Protein AF-A0A2W4LR67-F1 (afdb_monomer)

Radius of gyration: 28.11 Å; Cα contacts (8 Å, |Δi|>4): 535; chains: 1; bounding box: 68×51×76 Å

Solvent-accessible surface area (backbone atoms only — not comparable to full-atom values): 17630 Å² total; per-residue (Å²): 102,74,69,57,51,53,52,49,43,39,73,65,52,39,56,65,90,52,46,46,80,41,76,55,52,81,90,75,46,56,97,56,41,82,48,40,38,35,36,25,35,63,42,97,87,77,40,73,41,80,36,32,40,40,31,31,32,43,31,29,65,50,50,39,59,13,28,67,50,89,79,53,75,68,85,50,91,64,67,92,48,88,77,43,88,48,69,57,59,44,76,40,81,86,81,70,41,77,39,57,68,65,42,75,45,78,51,66,45,66,70,51,47,52,49,50,37,48,61,61,16,53,45,73,45,78,79,40,86,72,57,68,71,61,49,50,54,32,53,53,32,47,53,53,33,48,57,50,50,77,68,41,84,88,41,57,67,72,46,39,52,51,50,44,56,54,48,50,60,30,66,77,38,64,73,78,33,55,74,50,52,60,59,56,50,65,40,80,60,38,76,77,40,74,49,46,61,57,29,47,68,52,38,50,70,48,40,70,70,17,38,44,56,32,27,65,43,48,41,65,69,23,81,35,39,36,39,25,24,29,70,45,73,90,37,66,72,30,40,54,49,25,52,47,51,36,51,57,48,34,70,70,72,82,40,48,55,42,76,57,61,93,61,58,66,70,59,51,51,48,56,33,26,53,64,11,26,42,31,37,37,38,27,45,75,61,26,78,75,72,48,32,30,41,40,32,39,53,90,83,62,48,72,46,80,40,47,60,92,50,43,57,64,60,48,52,70,69,40,95

Secondary structure (DSSP, 8-state):
-HHHHHHHHHHTT--GGGEEEEE--TTTS-TT-SEEEEEEEEETTTEEEEEEEEEEEETHHHHHH-SSGGGTT-SS------S--S---EEETTTTEEE---EEEEEE-HHHHHHHHHHHHEEEEESSPPPHHHHHHHHHHHHHHHHHHHT-TTS-HHHHHHHHHHHHHHHTTTTTTTTHHHHHHTSTTGGG-THHHHHHHHHHHHHHHHEEEEE---TTT-S-SEEEEES-TT-HHHHHHHHHHHHHHHHTSS--EEE--SS-HHHHHHHHHHTT-SEEEEE-HHHHHHSEEEEEETTT--EEEEETTTHHHHHHHH--

pLDDT: mean 95.31, std 3.0, range [78.94, 98.56]

Sequence (320 aa):
WLEDRLRWWESIGVPRHRIKVYDVPKADLAHYSKRTFDLMYDYPTLGYEEVEGIANRTDFDLGSHSRDQESLGLTARVMPNRDSTARLTYFDPETKRHVVPFVVEPSAGVGRCFLAVLSEAYDEEMVKVPAPERLASVADALQAFLKSVGRSEKIAPERRDAILEHGEQIAARLPESMPQIEALLGLPGADQIELGKKLRGQAQPLIDESFRTVLRLRPHLAPIKVAVFPLKRNHDGLVETARGIRRSLQSGGRMRTVYDDTGAIGKLYRRQDEIGTPFCVTVDFQTLEDGTVTVRERDSMQQERVPVAELQSYLAEKVA

Foldseek 3Di:
DVVVVLVVLVVFQQDSVQWDWDWDDPVRDDLQFPTKIFTWGQFPPPGTDTFKIWTWRFLAPLLQQAPPNVVAPDPGDHDDDPPHPHGSWDQDPVVRDTHRGTDTDIDGDPVSSVSSLQRSQKDKDFPADFDPVLQVQLLVLLVVLLVQLVVDPPDDPVQSVVLNVQSVVLSVDPPGSLVCLVVSCVGPPSVVGPSSVVSCVSRVVRSVVTMAIAGQGQLQPQPFQEEFEEQAPPDVVSVVVSVVLQCVLVVVVSGHYYYDHPDHPVVVLRVCRNSHHQWYWYRYPVCVVPQWIWIAGNPVRDIDTDHSVCVNVVSNVRND

Mean predicted aligned error: 5.32 Å

Nearest PDB structures (foldseek):
  8u2q-assembly1_A  TM=9.441E-01  e=7.657E-25  Mycolicibacterium thermoresistibile ATCC 19527
  8slh-assembly1_A-2  TM=9.307E-01  e=7.657E-25  Mycolicibacterium thermoresistibile ATCC 19527
  8slg-assembly1_B  TM=9.013E-01  e=1.335E-25  Mycolicibacterium thermoresistibile ATCC 19527
  8sld-assembly1_A-2  TM=9.175E-01  e=3.282E-24  Mycolicibacterium thermoresistibile ATCC 19527
  8t5n-assembly1_A-2  TM=9.220E-01  e=4.252E-23  Mycobacterium tuberculosis

Structure (mmCIF, N/CA/C/O backbone):
data_AF-A0A2W4LR67-F1
#
_entry.id   AF-A0A2W4LR67-F1
#
loop_
_atom_site.group_PDB
_atom_site.id
_atom_site.type_symbol
_atom_site.label_atom_id
_atom_site.label_alt_id
_atom_site.label_comp_id
_atom_site.label_asym_id
_atom_site.label_entity_id
_atom_site.label_seq_id
_atom_site.pdbx_PDB_ins_code
_atom_site.Cartn_x
_atom_site.Cartn_y
_atom_site.Cartn_z
_atom_site.occupancy
_atom_site.B_iso_or_equiv
_atom_site.auth_seq_id
_atom_site.auth_comp_id
_atom_site.auth_asym_id
_atom_site.auth_atom_id
_atom_site.pdbx_PDB_model_num
ATOM 1 N N . TRP A 1 1 ? 6.782 2.957 -24.431 1.00 96.19 1 TRP A N 1
ATOM 2 C CA . TRP A 1 1 ? 7.450 2.677 -23.147 1.00 96.19 1 TRP A CA 1
ATOM 3 C C . TRP A 1 1 ? 7.181 3.727 -22.084 1.00 96.19 1 TRP A C 1
ATOM 5 O O . TRP A 1 1 ? 6.429 3.384 -21.192 1.00 96.19 1 TRP A O 1
ATOM 15 N N . LEU A 1 2 ? 7.694 4.967 -22.153 1.00 97.12 2 LEU A N 1
ATOM 16 C CA . LEU A 1 2 ? 7.442 5.986 -21.108 1.00 97.12 2 LEU A CA 1
ATOM 17 C C . LEU A 1 2 ? 5.957 6.111 -20.726 1.00 97.12 2 LEU A C 1
ATOM 19 O O . LEU A 1 2 ? 5.590 5.862 -19.583 1.00 97.12 2 LEU A O 1
ATOM 23 N N . GLU A 1 3 ? 5.099 6.397 -21.705 1.00 97.69 3 GLU A N 1
ATOM 24 C CA . GLU A 1 3 ? 3.653 6.515 -21.479 1.00 97.69 3 GLU A CA 1
ATOM 25 C C . GLU A 1 3 ? 3.014 5.213 -20.977 1.00 97.69 3 GLU A C 1
ATOM 27 O O . GLU A 1 3 ? 2.107 5.237 -20.152 1.00 97.69 3 GLU A O 1
ATOM 32 N N . ASP A 1 4 ? 3.495 4.058 -21.441 1.00 98.00 4 ASP A N 1
ATOM 33 C CA . ASP A 1 4 ? 2.971 2.756 -21.013 1.00 98.00 4 ASP A CA 1
ATOM 34 C C . ASP A 1 4 ? 3.310 2.484 -19.543 1.00 98.00 4 ASP A C 1
ATOM 36 O O . ASP A 1 4 ? 2.475 1.974 -18.798 1.00 98.00 4 ASP A O 1
ATOM 40 N N . ARG A 1 5 ? 4.522 2.856 -19.113 1.00 98.12 5 ARG A N 1
ATOM 41 C CA . ARG A 1 5 ? 4.976 2.711 -17.728 1.00 98.12 5 ARG A CA 1
ATOM 42 C C . ARG A 1 5 ? 4.269 3.693 -16.804 1.00 98.12 5 ARG A C 1
ATOM 44 O O . ARG A 1 5 ? 3.826 3.279 -15.740 1.00 98.12 5 ARG A O 1
ATOM 51 N N . LEU A 1 6 ? 4.055 4.938 -17.232 1.00 97.88 6 LEU A N 1
ATOM 52 C CA . LEU A 1 6 ? 3.234 5.902 -16.489 1.00 97.88 6 LEU A CA 1
ATOM 53 C C . LEU A 1 6 ? 1.800 5.385 -16.277 1.00 97.88 6 LEU A C 1
ATOM 55 O O . LEU A 1 6 ? 1.316 5.385 -15.146 1.00 97.88 6 LEU A O 1
ATOM 59 N N . ARG A 1 7 ? 1.158 4.840 -17.323 1.00 98.00 7 ARG A N 1
ATOM 60 C CA . ARG A 1 7 ? -0.165 4.200 -17.190 1.00 98.00 7 ARG A CA 1
ATOM 61 C C . ARG A 1 7 ? -0.140 2.978 -16.275 1.00 98.00 7 ARG A C 1
ATOM 63 O O . ARG A 1 7 ? -1.097 2.741 -15.542 1.00 98.00 7 ARG A O 1
ATOM 70 N N . TRP A 1 8 ? 0.939 2.199 -16.300 1.00 97.69 8 TRP A N 1
ATOM 71 C CA . TRP A 1 8 ? 1.093 1.061 -15.398 1.00 97.69 8 TRP A CA 1
ATOM 72 C C . TRP A 1 8 ? 1.167 1.502 -13.928 1.00 97.69 8 TRP A C 1
ATOM 74 O O . TRP A 1 8 ? 0.451 0.934 -13.106 1.00 97.69 8 TRP A O 1
ATOM 84 N N . TRP A 1 9 ? 1.940 2.541 -13.598 1.00 97.81 9 TRP A N 1
ATOM 85 C CA . TRP A 1 9 ? 2.003 3.091 -12.236 1.00 97.81 9 TRP A CA 1
ATOM 86 C C . TRP A 1 9 ? 0.636 3.566 -11.728 1.00 97.81 9 TRP A C 1
ATOM 88 O O . TRP A 1 9 ? 0.223 3.206 -10.622 1.00 97.81 9 TRP A O 1
ATOM 98 N N . GLU A 1 10 ? -0.120 4.275 -12.569 1.00 96.81 10 GLU A N 1
ATOM 99 C CA . GLU A 1 10 ? -1.504 4.651 -12.256 1.00 96.81 10 GLU A CA 1
ATOM 100 C C . GLU A 1 10 ? -2.382 3.422 -11.996 1.00 96.81 10 GLU A C 1
ATOM 102 O O . GLU A 1 10 ? -3.143 3.390 -11.020 1.00 96.81 10 GLU A O 1
ATOM 107 N N . SER A 1 11 ? -2.244 2.380 -12.824 1.00 96.00 11 SER A N 1
ATOM 108 C CA . SER A 1 11 ? -3.023 1.142 -12.705 1.00 96.00 11 SER A CA 1
ATOM 109 C C . SER A 1 11 ? -2.774 0.386 -11.400 1.00 96.00 11 SER A C 1
ATOM 111 O O . SER A 1 11 ? -3.689 -0.277 -10.920 1.00 96.00 11 SER A O 1
ATOM 113 N N . ILE A 1 12 ? -1.596 0.545 -10.783 1.00 96.44 12 ILE A N 1
ATOM 114 C CA . ILE A 1 12 ? -1.252 -0.063 -9.488 1.00 96.44 12 ILE A CA 1
ATOM 115 C C . ILE A 1 12 ? -1.478 0.872 -8.291 1.00 96.44 12 ILE A C 1
ATOM 117 O O . ILE A 1 12 ? -1.184 0.512 -7.157 1.00 96.44 12 ILE A O 1
ATOM 121 N N . GLY A 1 13 ? -2.069 2.048 -8.523 1.00 95.88 13 GLY A N 1
ATOM 122 C CA . GLY A 1 13 ? -2.525 2.939 -7.452 1.00 95.88 13 GLY A CA 1
ATOM 123 C C . GLY A 1 13 ? -1.593 4.100 -7.139 1.00 95.88 13 GLY A C 1
ATOM 124 O O . GLY A 1 13 ? -1.867 4.803 -6.179 1.00 95.88 13 GLY A O 1
ATOM 125 N N . VAL A 1 14 ? -0.555 4.341 -7.947 1.00 97.12 14 VAL A N 1
ATOM 126 C CA . VAL A 1 14 ? 0.288 5.537 -7.816 1.00 97.12 14 VAL A CA 1
ATOM 127 C C . VAL A 1 14 ? -0.215 6.621 -8.774 1.00 97.12 14 VAL A C 1
ATOM 129 O O . VAL A 1 14 ? -0.072 6.465 -9.988 1.00 97.12 14 VAL A O 1
ATOM 132 N N . PRO A 1 15 ? -0.825 7.717 -8.289 1.00 95.38 15 PRO A N 1
ATOM 133 C CA . PRO A 1 15 ? -1.397 8.739 -9.157 1.00 95.38 15 PRO A CA 1
ATOM 134 C C . PRO A 1 15 ? -0.348 9.424 -10.036 1.00 95.38 15 PRO A C 1
ATOM 136 O O . PRO A 1 15 ? 0.756 9.734 -9.588 1.00 95.38 15 PRO A O 1
ATOM 139 N N . ARG A 1 16 ? -0.729 9.786 -11.267 1.00 94.62 16 ARG A N 1
ATOM 140 C CA . ARG A 1 16 ? 0.163 10.453 -12.230 1.00 94.62 16 ARG A CA 1
ATOM 141 C C . ARG A 1 16 ? 0.896 11.659 -11.664 1.00 94.62 16 ARG A C 1
ATOM 143 O O . ARG A 1 16 ? 2.067 11.861 -11.968 1.00 94.62 16 ARG A O 1
ATOM 150 N N . HIS A 1 17 ? 0.184 12.483 -10.898 1.00 94.31 17 HIS A N 1
ATOM 151 C CA . HIS A 1 17 ? 0.695 13.744 -10.367 1.00 94.31 17 HIS A CA 1
ATOM 152 C C . HIS A 1 17 ? 1.759 13.544 -9.279 1.00 94.31 17 HIS A C 1
ATOM 154 O O . HIS A 1 17 ? 2.495 14.480 -8.987 1.00 94.31 17 HIS A O 1
ATOM 160 N N . ARG A 1 18 ? 1.868 12.334 -8.712 1.00 94.69 18 ARG A N 1
ATOM 161 C CA . ARG A 1 18 ? 2.908 11.956 -7.745 1.00 94.69 18 ARG A CA 1
ATOM 162 C C . ARG A 1 18 ? 4.204 11.506 -8.423 1.00 94.69 18 ARG A C 1
ATOM 164 O O . ARG A 1 18 ? 5.224 11.393 -7.753 1.00 94.69 18 ARG A O 1
ATOM 171 N N . ILE A 1 19 ? 4.180 11.274 -9.741 1.00 96.69 19 ILE A N 1
ATOM 172 C CA . ILE A 1 19 ? 5.359 10.915 -10.535 1.00 96.69 19 ILE A CA 1
ATOM 173 C C . ILE A 1 19 ? 5.805 12.110 -11.374 1.00 96.69 19 ILE A C 1
ATOM 175 O O . ILE A 1 19 ? 5.135 12.539 -12.318 1.00 96.69 19 ILE A O 1
ATOM 179 N N . LYS A 1 20 ? 6.994 12.621 -11.087 1.00 97.44 20 LYS A N 1
ATOM 180 C CA . LYS A 1 20 ? 7.677 13.600 -11.927 1.00 97.44 20 LYS A CA 1
ATOM 181 C C . LYS A 1 20 ? 8.560 12.869 -12.932 1.00 97.44 20 LYS A C 1
ATOM 183 O O . LYS A 1 20 ? 9.341 12.004 -12.564 1.00 97.44 20 LYS A O 1
ATOM 188 N N . VAL A 1 21 ? 8.453 13.238 -14.205 1.00 98.06 21 VAL A N 1
ATOM 189 C CA . VAL A 1 21 ? 9.351 12.726 -15.248 1.00 98.06 21 VAL A CA 1
ATOM 190 C C . VAL A 1 21 ? 10.571 13.636 -15.315 1.00 98.06 21 VAL A C 1
ATOM 192 O O . VAL A 1 21 ? 10.428 14.843 -15.519 1.00 98.06 21 VAL A O 1
ATOM 195 N N . TYR A 1 22 ? 11.753 13.061 -15.145 1.00 97.56 22 TYR A N 1
ATOM 196 C CA . TYR A 1 22 ? 13.034 13.735 -15.290 1.00 97.56 22 TYR A CA 1
ATOM 197 C C . TYR A 1 22 ? 13.719 13.258 -16.578 1.00 97.56 22 TYR A C 1
ATOM 199 O O . TYR A 1 22 ? 14.005 12.076 -16.739 1.00 97.56 22 TYR A O 1
ATOM 207 N N . ASP A 1 23 ? 13.928 14.170 -17.531 1.00 97.25 23 ASP A N 1
ATOM 208 C CA . ASP A 1 23 ? 14.683 13.895 -18.762 1.00 97.25 23 ASP A CA 1
ATOM 209 C C . ASP A 1 23 ? 16.165 14.114 -18.468 1.00 97.25 23 ASP A C 1
ATOM 211 O O . ASP A 1 23 ? 16.595 15.254 -18.264 1.00 97.25 23 ASP A O 1
ATOM 215 N N . VAL A 1 24 ? 16.922 13.020 -18.382 1.00 96.12 24 VAL A N 1
ATOM 216 C CA . VAL A 1 24 ? 18.300 13.049 -17.887 1.00 96.12 24 VAL A CA 1
ATOM 217 C C . VAL A 1 24 ? 19.176 13.870 -18.844 1.00 96.12 24 VAL A C 1
ATOM 219 O O . VAL A 1 24 ? 19.263 13.543 -20.037 1.00 96.12 24 VAL A O 1
ATOM 222 N N . PRO A 1 25 ? 19.850 14.934 -18.362 1.00 95.44 25 PRO A N 1
ATOM 223 C CA . PRO A 1 25 ? 20.733 15.741 -19.186 1.00 95.44 25 PRO A CA 1
ATOM 224 C C . PRO A 1 25 ? 21.852 14.904 -19.797 1.00 95.44 25 PRO A C 1
ATOM 226 O O . PRO A 1 25 ? 22.387 13.993 -19.174 1.00 95.44 25 PRO A O 1
ATOM 229 N N . LYS A 1 26 ? 22.292 15.269 -21.006 1.00 91.62 26 LYS A N 1
ATOM 230 C CA . LYS A 1 26 ? 23.348 14.527 -21.718 1.00 91.62 26 LYS A CA 1
ATOM 231 C C . LYS A 1 26 ? 24.646 14.353 -20.925 1.00 91.62 26 LYS A C 1
ATOM 233 O O . LYS A 1 26 ? 25.355 13.388 -21.175 1.00 91.62 26 LYS A O 1
ATOM 238 N N . ALA A 1 27 ? 24.967 15.292 -20.034 1.00 92.44 27 ALA A N 1
ATOM 239 C CA . ALA A 1 27 ? 26.163 15.233 -19.197 1.00 92.44 27 ALA A CA 1
ATOM 240 C C . ALA A 1 27 ? 26.097 14.120 -18.137 1.00 92.44 27 ALA A C 1
ATOM 242 O O . ALA A 1 27 ? 27.139 13.594 -17.759 1.00 92.44 27 ALA A O 1
ATOM 243 N N . ASP A 1 28 ? 24.885 13.741 -17.726 1.00 90.06 28 ASP A N 1
ATOM 244 C CA . ASP A 1 28 ? 24.623 12.773 -16.658 1.00 90.06 28 ASP A CA 1
ATOM 245 C C . ASP A 1 28 ? 24.199 11.401 -17.215 1.00 90.06 28 ASP A C 1
ATOM 247 O O . ASP A 1 28 ? 24.030 10.438 -16.466 1.00 90.06 28 ASP A O 1
ATOM 251 N N . LEU A 1 29 ? 24.035 11.284 -18.540 1.00 90.88 29 LEU A N 1
ATOM 252 C CA . LEU A 1 29 ? 23.733 10.011 -19.189 1.00 90.88 29 LEU A CA 1
ATOM 253 C C . LEU A 1 29 ? 24.906 9.039 -19.035 1.00 90.88 29 LEU A C 1
ATOM 255 O O . LEU A 1 29 ? 26.059 9.354 -19.338 1.00 90.88 29 LEU A O 1
ATOM 259 N N . ALA A 1 30 ? 24.589 7.803 -18.653 1.00 84.94 30 ALA A N 1
ATOM 260 C CA . ALA A 1 30 ? 25.544 6.709 -18.732 1.00 84.94 30 ALA A CA 1
ATOM 261 C C . ALA A 1 30 ? 26.048 6.531 -20.176 1.00 84.94 30 ALA A C 1
ATOM 263 O O . ALA A 1 30 ? 25.308 6.733 -21.137 1.00 84.94 30 ALA A O 1
ATOM 264 N N . HIS A 1 31 ? 27.297 6.084 -20.330 1.00 83.62 31 HIS A N 1
ATOM 265 C CA . HIS A 1 31 ? 27.986 5.975 -21.626 1.00 83.62 31 HIS A CA 1
ATOM 266 C C . HIS A 1 31 ? 27.257 5.128 -22.687 1.00 83.62 31 HIS A C 1
ATOM 268 O O . HIS A 1 31 ? 27.504 5.299 -23.880 1.00 83.62 31 HIS A O 1
ATOM 274 N N . TYR A 1 32 ? 26.379 4.220 -22.260 1.00 80.81 32 TYR A N 1
ATOM 275 C CA . TYR A 1 32 ? 25.575 3.352 -23.118 1.00 80.81 32 TYR A CA 1
ATOM 276 C C . TYR A 1 32 ? 24.183 3.913 -23.446 1.00 80.81 32 TYR A C 1
ATOM 278 O O . TYR A 1 32 ? 23.500 3.370 -24.309 1.00 80.81 32 TYR A O 1
ATOM 286 N N . SER A 1 33 ? 23.728 4.970 -22.766 1.00 87.56 33 SER A N 1
ATOM 287 C CA . SER A 1 33 ? 22.381 5.512 -22.952 1.00 87.56 33 SER A CA 1
ATOM 288 C C . SER A 1 33 ? 22.375 6.682 -23.930 1.00 87.56 33 SER A C 1
ATOM 290 O O . SER A 1 33 ? 23.043 7.696 -23.741 1.00 87.56 33 SER A O 1
ATOM 292 N N . LYS A 1 34 ? 21.552 6.572 -24.973 1.00 91.81 34 LYS A N 1
ATOM 293 C CA . LYS A 1 34 ? 21.269 7.660 -25.915 1.00 91.81 34 LYS A CA 1
ATOM 294 C C . LYS A 1 34 ? 20.303 8.696 -25.332 1.00 91.81 34 LYS A C 1
ATOM 296 O O . LYS A 1 34 ? 20.361 9.862 -25.723 1.00 91.81 34 LYS A O 1
ATOM 301 N N . ARG A 1 35 ? 19.389 8.263 -24.460 1.00 95.38 35 ARG A N 1
ATOM 302 C CA . ARG A 1 35 ? 18.436 9.091 -23.704 1.00 95.38 35 ARG A CA 1
ATOM 303 C C . ARG A 1 35 ? 17.822 8.237 -22.600 1.00 95.38 35 ARG A C 1
ATOM 305 O O . ARG A 1 35 ? 17.441 7.100 -22.875 1.00 95.38 35 ARG A O 1
ATOM 312 N N . THR A 1 36 ? 17.661 8.803 -21.412 1.00 97.31 36 THR A N 1
ATOM 313 C CA . THR A 1 36 ? 16.999 8.152 -20.279 1.00 97.31 36 THR A CA 1
ATOM 314 C C . THR A 1 36 ? 15.944 9.086 -19.702 1.00 97.31 36 THR A C 1
ATOM 316 O O . THR A 1 36 ? 16.186 10.287 -19.583 1.00 97.31 36 THR A O 1
ATOM 319 N N . PHE A 1 37 ? 14.784 8.531 -19.359 1.00 98.06 37 PHE A N 1
ATOM 320 C CA . PHE A 1 37 ? 13.800 9.199 -18.516 1.00 98.06 37 PHE A CA 1
ATOM 321 C C . PHE A 1 37 ? 13.742 8.519 -17.159 1.00 98.06 37 PHE A C 1
ATOM 323 O O . PHE A 1 37 ? 13.446 7.327 -17.106 1.00 98.06 37 PHE A O 1
ATOM 330 N N . ASP A 1 38 ? 13.926 9.288 -16.096 1.00 97.81 38 ASP A N 1
ATOM 331 C CA . ASP A 1 38 ? 13.754 8.804 -14.733 1.00 97.81 38 ASP A CA 1
ATOM 332 C C . ASP A 1 38 ? 12.371 9.211 -14.227 1.00 97.81 38 ASP A C 1
ATOM 334 O O . ASP A 1 38 ? 11.940 10.365 -14.339 1.00 97.81 38 ASP A O 1
ATOM 338 N N . LEU A 1 39 ? 11.638 8.239 -13.698 1.00 98.19 39 LEU A N 1
ATOM 339 C CA . LEU A 1 39 ? 10.378 8.455 -13.009 1.00 98.19 39 LEU A CA 1
ATOM 340 C C . LEU A 1 39 ? 10.687 8.686 -11.534 1.00 98.19 39 LEU A C 1
ATOM 342 O O . LEU A 1 39 ? 11.147 7.781 -10.843 1.00 98.19 39 LEU A O 1
ATOM 346 N N . MET A 1 40 ? 10.422 9.896 -11.058 1.00 97.75 40 MET A N 1
ATOM 347 C CA . MET A 1 40 ? 10.704 10.333 -9.694 1.00 97.75 40 MET A CA 1
ATOM 348 C C . MET A 1 40 ? 9.403 10.375 -8.895 1.00 97.75 40 MET A C 1
ATOM 350 O O . MET A 1 40 ? 8.492 11.120 -9.258 1.00 97.75 40 MET A O 1
ATOM 354 N N . TYR A 1 41 ? 9.310 9.605 -7.817 1.00 97.69 41 TYR A N 1
ATOM 355 C CA . TYR A 1 41 ? 8.161 9.608 -6.910 1.00 97.69 41 TYR A CA 1
ATOM 356 C C . TYR A 1 41 ? 8.474 10.416 -5.650 1.00 97.69 41 TYR A C 1
ATOM 358 O O . TYR A 1 41 ? 9.566 10.304 -5.097 1.00 97.69 41 TYR A O 1
ATOM 366 N N . ASP A 1 42 ? 7.513 11.224 -5.210 1.00 94.06 42 ASP A N 1
ATOM 367 C CA . ASP A 1 42 ? 7.626 12.082 -4.028 1.00 94.06 42 ASP A CA 1
ATOM 368 C C . ASP A 1 42 ? 7.236 11.337 -2.740 1.00 94.06 42 ASP A C 1
ATOM 370 O O . ASP A 1 42 ? 6.063 11.289 -2.352 1.00 94.06 42 ASP A O 1
ATOM 374 N N . TYR A 1 43 ? 8.216 10.731 -2.072 1.00 92.94 43 TYR A N 1
ATOM 375 C CA . TYR A 1 43 ? 8.000 10.047 -0.799 1.00 92.94 43 TYR A CA 1
ATOM 376 C C . TYR A 1 43 ? 7.776 11.060 0.337 1.00 92.94 43 TYR A C 1
ATOM 378 O O . TYR A 1 43 ? 8.548 12.012 0.446 1.00 92.94 43 TYR A O 1
ATOM 386 N N . PRO A 1 44 ? 6.824 10.826 1.265 1.00 84.75 44 PRO A N 1
ATOM 387 C CA . PRO A 1 44 ? 6.456 11.794 2.306 1.00 84.75 44 PRO A CA 1
ATOM 388 C C . PRO A 1 44 ? 7.614 12.377 3.135 1.00 84.75 44 PRO A C 1
ATOM 390 O O . PRO A 1 44 ? 7.557 13.535 3.532 1.00 84.75 44 PRO A O 1
ATOM 393 N N . THR A 1 45 ? 8.658 11.589 3.414 1.00 80.94 45 THR A N 1
ATOM 394 C CA . THR A 1 45 ? 9.809 12.011 4.237 1.00 80.94 45 THR A CA 1
ATOM 395 C C . THR A 1 45 ? 11.137 12.061 3.485 1.00 80.94 45 THR A C 1
ATOM 397 O O . THR A 1 45 ? 12.081 12.673 3.979 1.00 80.94 45 THR A O 1
ATOM 400 N N . LEU A 1 46 ? 11.232 11.424 2.315 1.00 87.88 46 LEU A N 1
ATOM 401 C CA . LEU A 1 46 ? 12.466 11.368 1.517 1.00 87.88 46 LEU A CA 1
ATOM 402 C C . LEU A 1 46 ? 12.443 12.362 0.347 1.00 87.88 46 LEU A C 1
ATOM 404 O O . LEU A 1 46 ? 13.489 12.666 -0.215 1.00 87.88 46 LEU A O 1
ATOM 408 N N . GLY A 1 47 ? 11.269 12.893 -0.002 1.00 91.19 47 GLY A N 1
ATOM 409 C CA . GLY A 1 47 ? 11.078 13.711 -1.191 1.00 91.19 47 GLY A CA 1
ATOM 410 C C . GLY A 1 47 ? 11.175 12.886 -2.475 1.00 91.19 47 GLY A C 1
ATOM 411 O O . GLY A 1 47 ? 10.906 11.682 -2.492 1.00 91.19 47 GLY A O 1
ATOM 412 N N . TYR A 1 48 ? 11.549 13.553 -3.569 1.00 94.88 48 TYR A N 1
ATOM 413 C CA . TYR A 1 48 ? 11.643 12.934 -4.888 1.00 94.88 48 TYR A CA 1
ATOM 414 C C . TYR A 1 48 ? 12.813 11.958 -4.989 1.00 94.88 48 TYR A C 1
ATOM 416 O O . TYR A 1 48 ? 13.969 12.368 -5.050 1.00 94.88 48 TYR A O 1
ATOM 424 N N . GLU A 1 49 ? 12.488 10.682 -5.145 1.00 95.94 49 GLU A N 1
ATOM 425 C CA . GLU A 1 49 ? 13.443 9.602 -5.385 1.00 95.94 49 GLU A CA 1
ATOM 426 C C . GLU A 1 49 ? 13.048 8.818 -6.640 1.00 95.94 49 GLU A C 1
ATOM 428 O O . GLU A 1 49 ? 11.869 8.678 -6.974 1.00 95.94 49 GLU A O 1
ATOM 433 N N . GLU A 1 50 ? 14.039 8.290 -7.352 1.00 96.25 50 GLU A N 1
ATOM 434 C CA . GLU A 1 50 ? 13.817 7.524 -8.581 1.00 96.25 50 GLU A CA 1
ATOM 435 C C . GLU A 1 50 ? 13.104 6.197 -8.275 1.00 96.25 50 GLU A C 1
ATOM 437 O O . GLU A 1 50 ? 13.547 5.428 -7.424 1.00 96.25 50 GLU A O 1
ATOM 442 N N . VAL A 1 51 ? 12.028 5.869 -8.988 1.00 96.81 51 VAL A N 1
ATOM 443 C CA . VAL A 1 51 ? 11.333 4.571 -8.875 1.00 96.81 51 VAL A CA 1
ATOM 444 C C . VAL A 1 51 ? 11.531 3.671 -10.087 1.00 96.81 51 VAL A C 1
ATOM 446 O O . VAL A 1 51 ? 11.464 2.445 -9.958 1.00 96.81 51 VAL A O 1
ATOM 449 N N . GLU A 1 52 ? 11.783 4.265 -11.250 1.00 98.31 52 GLU A N 1
ATOM 450 C CA . GLU A 1 52 ? 12.000 3.550 -12.501 1.00 98.31 52 GLU A CA 1
ATOM 451 C C . GLU A 1 52 ? 12.762 4.416 -13.507 1.00 98.31 52 GLU A C 1
ATOM 453 O O . GLU A 1 52 ? 12.364 5.550 -13.766 1.00 98.31 52 GLU A O 1
ATOM 458 N N . GLY A 1 53 ? 13.802 3.852 -14.118 1.00 97.75 53 GLY A N 1
ATOM 459 C CA . GLY A 1 53 ? 14.534 4.454 -15.229 1.00 97.75 53 GLY A CA 1
ATOM 460 C C . GLY A 1 53 ? 14.124 3.824 -16.559 1.00 97.75 53 GLY A C 1
ATOM 461 O O . GLY A 1 53 ? 13.993 2.606 -16.669 1.00 97.75 53 GLY A O 1
ATOM 462 N N . ILE A 1 54 ? 13.914 4.640 -17.590 1.00 98.12 54 ILE A N 1
ATOM 463 C CA . ILE A 1 54 ? 13.531 4.199 -18.937 1.00 98.12 54 ILE A CA 1
ATOM 464 C C . ILE A 1 54 ? 14.615 4.640 -19.913 1.00 98.12 54 ILE A C 1
ATOM 466 O O . ILE A 1 54 ? 14.601 5.764 -20.422 1.00 98.12 54 ILE A O 1
ATOM 470 N N . ALA A 1 55 ? 15.567 3.744 -20.164 1.00 97.50 55 ALA A N 1
ATOM 471 C CA . ALA A 1 55 ? 16.770 4.018 -20.937 1.00 97.50 55 ALA A CA 1
ATOM 472 C C . ALA A 1 55 ? 16.652 3.534 -22.388 1.00 97.50 55 ALA A C 1
ATOM 474 O O . ALA A 1 55 ? 16.165 2.441 -22.669 1.00 97.50 55 ALA A O 1
ATOM 475 N N . ASN A 1 56 ? 17.154 4.328 -23.331 1.00 97.12 56 ASN A N 1
ATOM 476 C CA . ASN A 1 56 ? 17.422 3.893 -24.698 1.00 97.12 56 ASN A CA 1
ATOM 477 C C . ASN A 1 56 ? 18.908 3.557 -24.823 1.00 97.12 56 ASN A C 1
ATOM 479 O O . ASN A 1 56 ? 19.738 4.457 -24.951 1.00 97.12 56 ASN A O 1
ATOM 483 N N . ARG A 1 57 ? 19.225 2.265 -24.803 1.00 96.56 57 ARG A N 1
ATOM 484 C CA . ARG A 1 57 ? 20.596 1.740 -24.744 1.00 96.56 57 ARG A CA 1
ATOM 485 C C . ARG A 1 57 ? 21.181 1.440 -26.120 1.00 96.56 57 ARG A C 1
ATOM 487 O O . ARG A 1 57 ? 22.341 1.055 -26.250 1.00 96.56 57 ARG A O 1
ATOM 494 N N . THR A 1 58 ? 20.396 1.659 -27.176 1.00 96.50 58 THR A N 1
ATOM 495 C CA . THR A 1 58 ? 20.776 1.360 -28.563 1.00 96.50 58 THR A CA 1
ATOM 496 C C . THR A 1 58 ? 21.253 -0.089 -28.711 1.00 96.50 58 THR A C 1
ATOM 498 O O . THR A 1 58 ? 20.634 -0.982 -28.138 1.00 96.50 58 THR A O 1
ATOM 501 N N . ASP A 1 59 ? 22.312 -0.340 -29.473 1.00 96.75 59 ASP A N 1
ATOM 502 C CA . ASP A 1 59 ? 22.896 -1.662 -29.708 1.00 96.75 59 ASP A CA 1
ATOM 503 C C . ASP A 1 59 ? 24.032 -2.011 -28.727 1.00 96.75 59 ASP A C 1
ATOM 505 O O . ASP A 1 59 ? 24.707 -3.025 -28.912 1.00 96.75 59 ASP A O 1
ATOM 509 N N . PHE A 1 60 ? 24.247 -1.206 -27.677 1.00 96.56 60 PHE A N 1
ATOM 510 C CA . PHE A 1 60 ? 25.399 -1.342 -26.783 1.00 96.56 60 PHE A CA 1
ATOM 511 C C . PHE A 1 60 ? 25.467 -2.706 -26.088 1.00 96.56 60 PHE A C 1
ATOM 513 O O . PHE A 1 60 ? 26.529 -3.328 -26.091 1.00 96.56 60 PHE A O 1
ATOM 520 N N . ASP A 1 61 ? 24.367 -3.187 -25.503 1.00 96.56 61 ASP A N 1
ATOM 521 C CA . ASP A 1 61 ? 24.388 -4.404 -24.678 1.00 96.56 61 ASP A CA 1
ATOM 522 C C . ASP A 1 61 ? 24.638 -5.656 -25.522 1.00 96.56 61 ASP A C 1
ATOM 524 O O . ASP A 1 61 ? 25.596 -6.398 -25.300 1.00 96.56 61 ASP A O 1
ATOM 528 N N . LEU A 1 62 ? 23.809 -5.864 -26.550 1.00 97.31 62 LEU A N 1
ATOM 529 C CA . LEU A 1 62 ? 23.966 -6.990 -27.471 1.00 97.31 62 LEU A CA 1
ATOM 530 C C . LEU A 1 62 ? 25.292 -6.895 -28.230 1.00 97.31 62 LEU A C 1
ATOM 532 O O . LEU A 1 62 ? 25.975 -7.905 -28.389 1.00 97.31 62 LEU A O 1
ATOM 536 N N . GLY A 1 63 ? 25.693 -5.688 -28.638 1.00 96.56 63 GLY A N 1
ATOM 537 C CA . GLY A 1 63 ? 26.977 -5.440 -29.280 1.00 96.56 63 GLY A CA 1
ATOM 538 C C . GLY A 1 63 ? 28.156 -5.816 -28.387 1.00 96.56 63 GLY A C 1
ATOM 539 O O . GLY A 1 63 ? 29.057 -6.518 -28.838 1.00 96.56 63 GLY A O 1
ATOM 540 N N . SER A 1 64 ? 28.136 -5.431 -27.110 1.00 96.44 64 SER A N 1
ATOM 541 C CA . SER A 1 64 ? 29.196 -5.747 -26.141 1.00 96.44 64 SER A CA 1
ATOM 542 C C . SER A 1 64 ? 29.303 -7.244 -25.844 1.00 96.44 64 SER A C 1
ATOM 544 O O . SER A 1 64 ? 30.394 -7.732 -25.554 1.00 96.44 64 SER A O 1
ATOM 546 N N . HIS A 1 65 ? 28.202 -7.994 -25.943 1.00 97.12 65 HIS A N 1
ATOM 547 C CA . HIS A 1 65 ? 28.159 -9.428 -25.634 1.00 97.12 65 HIS A CA 1
ATOM 548 C C . HIS A 1 65 ? 28.187 -10.357 -26.859 1.00 97.12 65 HIS A C 1
ATOM 550 O O . HIS A 1 65 ? 28.251 -11.577 -26.694 1.00 97.12 65 HIS A O 1
ATOM 556 N N . SER A 1 66 ? 28.158 -9.826 -28.082 1.00 97.00 66 SER A N 1
ATOM 557 C CA . SER A 1 66 ? 28.165 -10.634 -29.306 1.00 97.00 66 SER A CA 1
ATOM 558 C C . SER A 1 66 ? 29.577 -10.993 -29.769 1.00 97.00 66 SER A C 1
ATOM 560 O O . SER A 1 66 ? 30.504 -10.193 -29.670 1.00 97.00 66 SER A O 1
ATOM 562 N N . ARG A 1 67 ? 29.718 -12.172 -30.383 1.00 96.25 67 ARG A N 1
ATOM 563 C CA . ARG A 1 67 ? 30.865 -12.515 -31.234 1.00 96.25 67 ARG A CA 1
ATOM 564 C C . ARG A 1 67 ? 30.862 -11.689 -32.526 1.00 96.25 67 ARG A C 1
ATOM 566 O O . ARG A 1 67 ? 29.808 -11.214 -32.960 1.00 96.25 67 ARG A O 1
ATOM 573 N N . ASP A 1 68 ? 32.029 -11.589 -33.162 1.00 93.88 68 ASP A N 1
ATOM 574 C CA . ASP A 1 68 ? 32.241 -10.999 -34.490 1.00 93.88 68 ASP A CA 1
ATOM 575 C C . ASP A 1 68 ? 31.826 -9.516 -34.571 1.00 93.88 68 ASP A C 1
ATOM 577 O O . ASP A 1 68 ? 31.293 -9.080 -35.593 1.00 93.88 68 ASP A O 1
ATOM 581 N N . GLN A 1 69 ? 32.065 -8.742 -33.498 1.00 94.62 69 GLN A N 1
ATOM 582 C CA . GLN A 1 69 ? 31.606 -7.349 -33.325 1.00 94.62 69 GLN A CA 1
ATOM 583 C C . GLN A 1 69 ? 31.939 -6.433 -34.512 1.00 94.62 69 GLN A C 1
ATOM 585 O O . GLN A 1 69 ? 31.105 -5.628 -34.923 1.00 94.62 69 GLN A O 1
ATOM 590 N N . GLU A 1 70 ? 33.120 -6.594 -35.113 1.00 91.69 70 GLU A N 1
ATOM 591 C CA . GLU A 1 70 ? 33.575 -5.804 -36.267 1.00 91.69 70 GLU A CA 1
ATOM 592 C C . GLU A 1 70 ? 32.660 -5.962 -37.495 1.00 91.69 70 GLU A C 1
ATOM 594 O O . GLU A 1 70 ? 32.527 -5.046 -38.303 1.00 91.69 70 GLU A O 1
ATOM 599 N N . SER A 1 71 ? 31.975 -7.105 -37.613 1.00 91.19 71 SER A N 1
ATOM 600 C CA . SER A 1 71 ? 31.040 -7.399 -38.706 1.00 91.19 71 SER A CA 1
ATOM 601 C C . SER A 1 71 ? 29.614 -6.891 -38.466 1.00 91.19 71 SER A C 1
ATOM 603 O O . SER A 1 71 ? 28.761 -7.044 -39.341 1.00 91.19 71 SER A O 1
ATOM 605 N N . LEU A 1 72 ? 29.319 -6.362 -37.273 1.00 91.69 72 LEU A N 1
ATOM 606 C CA . LEU A 1 72 ? 27.951 -6.063 -36.833 1.00 91.69 72 LEU A CA 1
ATOM 607 C C . LEU A 1 72 ? 27.491 -4.638 -37.145 1.00 91.69 72 LEU A C 1
ATOM 609 O O . LEU A 1 72 ? 26.305 -4.356 -37.004 1.00 91.69 72 LEU A O 1
ATOM 613 N N . GLY A 1 73 ? 28.395 -3.748 -37.567 1.00 92.38 73 GLY A N 1
ATOM 614 C CA . GLY A 1 73 ? 28.043 -2.358 -37.876 1.00 92.38 73 GLY A CA 1
ATOM 615 C C . GLY A 1 73 ? 27.459 -1.599 -36.678 1.00 92.38 73 GLY A C 1
ATOM 616 O O . GLY A 1 73 ? 26.510 -0.838 -36.853 1.00 92.38 73 GLY A O 1
ATOM 617 N N . LEU A 1 74 ? 27.997 -1.841 -35.476 1.00 94.06 74 LEU A N 1
ATOM 618 C CA . LEU A 1 74 ? 27.532 -1.231 -34.227 1.00 94.06 74 LEU A CA 1
ATOM 619 C C . LEU A 1 74 ? 27.652 0.296 -34.262 1.00 94.06 74 LEU A C 1
ATOM 621 O O . LEU A 1 74 ? 28.643 0.853 -34.738 1.00 94.06 74 LEU A O 1
ATOM 625 N N . THR A 1 75 ? 26.648 0.963 -33.708 1.00 94.12 75 THR A N 1
ATOM 626 C CA . THR A 1 75 ? 26.610 2.418 -33.544 1.00 94.12 75 THR A CA 1
ATOM 627 C C . THR A 1 75 ? 27.180 2.859 -32.198 1.00 94.12 75 THR A C 1
ATOM 629 O O . THR A 1 75 ? 27.836 3.903 -32.122 1.00 94.12 75 THR A O 1
ATOM 632 N N . ALA A 1 76 ? 26.968 2.074 -31.140 1.00 93.69 76 ALA A N 1
ATOM 633 C CA . ALA A 1 76 ? 27.564 2.306 -29.836 1.00 93.69 76 ALA A CA 1
ATOM 634 C C . ALA A 1 76 ? 29.043 1.891 -29.803 1.00 93.69 76 ALA A C 1
ATOM 636 O O . ALA A 1 76 ? 29.485 0.971 -30.494 1.00 93.69 76 ALA A O 1
ATOM 637 N N . ARG A 1 77 ? 29.825 2.556 -28.945 1.00 92.94 77 ARG A N 1
ATOM 638 C CA . ARG A 1 77 ? 31.208 2.145 -28.674 1.00 92.94 77 ARG A CA 1
ATOM 639 C C . ARG A 1 77 ? 31.194 0.991 -27.684 1.00 92.94 77 ARG A C 1
ATOM 641 O O . ARG A 1 77 ? 30.708 1.163 -26.572 1.00 92.94 77 ARG A O 1
ATOM 648 N N . VAL A 1 78 ? 31.770 -0.140 -28.073 1.00 94.44 78 VAL A N 1
ATOM 649 C CA . VAL A 1 78 ? 31.856 -1.347 -27.244 1.00 94.44 78 VAL A CA 1
ATOM 650 C C . VAL A 1 78 ? 33.310 -1.760 -27.043 1.00 94.44 78 VAL A C 1
ATOM 652 O O . VAL A 1 78 ? 34.177 -1.444 -27.860 1.00 94.44 78 VAL A O 1
ATOM 655 N N . MET A 1 79 ? 33.587 -2.461 -25.946 1.00 95.06 79 MET A N 1
ATOM 656 C CA . MET A 1 79 ? 34.896 -3.080 -25.739 1.00 95.06 79 MET A CA 1
ATOM 657 C C . MET A 1 79 ? 35.024 -4.354 -26.589 1.00 95.06 79 MET A C 1
ATOM 659 O O . MET A 1 79 ? 34.015 -5.037 -26.796 1.00 95.06 79 MET A O 1
ATOM 663 N N . PRO A 1 80 ? 36.243 -4.708 -27.043 1.00 95.75 80 PRO A N 1
ATOM 664 C CA . PRO A 1 80 ? 36.471 -5.959 -27.754 1.00 95.75 80 PRO A CA 1
ATOM 665 C C . PRO A 1 80 ? 36.069 -7.170 -26.906 1.00 95.75 80 PRO A C 1
ATOM 667 O O . PRO A 1 80 ? 36.602 -7.369 -25.815 1.00 95.75 80 PRO A O 1
ATOM 670 N N . ASN A 1 81 ? 35.172 -8.000 -27.430 1.00 95.75 81 ASN A N 1
ATOM 671 C CA . ASN A 1 81 ? 34.742 -9.251 -26.821 1.00 95.75 81 ASN A CA 1
ATOM 672 C C . ASN A 1 81 ? 35.322 -10.436 -27.602 1.00 95.75 81 ASN A C 1
ATOM 674 O O . ASN A 1 81 ? 34.969 -10.666 -28.759 1.00 95.75 81 ASN A O 1
ATOM 678 N N . ARG A 1 82 ? 36.233 -11.179 -26.964 1.00 94.25 82 ARG A N 1
ATOM 679 C CA . ARG A 1 82 ? 36.921 -12.340 -27.559 1.00 94.25 82 ARG A CA 1
ATOM 680 C C . ARG A 1 82 ? 36.383 -13.684 -27.070 1.00 94.25 82 ARG A C 1
ATOM 682 O O . ARG A 1 82 ? 36.769 -14.714 -27.613 1.00 94.25 82 ARG A O 1
ATOM 689 N N . ASP A 1 83 ? 35.504 -13.663 -26.074 1.00 96.19 83 ASP A N 1
ATOM 690 C CA . ASP A 1 83 ? 35.064 -14.855 -25.348 1.00 96.19 83 ASP A CA 1
ATOM 691 C C . ASP A 1 83 ? 33.677 -15.327 -25.794 1.00 96.19 83 ASP A C 1
ATOM 693 O O . ASP A 1 83 ? 33.324 -16.496 -25.629 1.00 96.19 83 ASP A O 1
ATOM 697 N N . SER A 1 84 ? 32.872 -14.429 -26.370 1.00 96.31 84 SER A N 1
ATOM 698 C CA . SER A 1 84 ? 31.524 -14.770 -26.811 1.00 96.31 84 SER A CA 1
ATOM 699 C C . SER A 1 84 ? 31.545 -15.817 -27.924 1.00 96.31 84 SER A C 1
ATOM 701 O O . SER A 1 84 ? 32.179 -15.656 -28.967 1.00 96.31 84 SER A O 1
ATOM 703 N N . THR A 1 85 ? 30.802 -16.902 -27.723 1.00 96.00 85 THR A N 1
ATOM 704 C CA . THR A 1 85 ? 30.667 -17.990 -28.700 1.00 96.00 85 THR A CA 1
ATOM 705 C C . THR A 1 85 ? 29.480 -17.790 -29.640 1.00 96.00 85 THR A C 1
ATOM 707 O O . THR A 1 85 ? 29.407 -18.453 -30.677 1.00 96.00 85 THR A O 1
ATOM 710 N N . ALA A 1 86 ? 28.575 -16.864 -29.312 1.00 95.69 86 ALA A N 1
ATOM 711 C CA . ALA A 1 86 ? 27.315 -16.647 -30.007 1.00 95.69 86 ALA A CA 1
ATOM 712 C C . ALA A 1 86 ? 27.264 -15.271 -30.678 1.00 95.69 86 ALA A C 1
ATOM 714 O O . ALA A 1 86 ? 27.749 -14.271 -30.14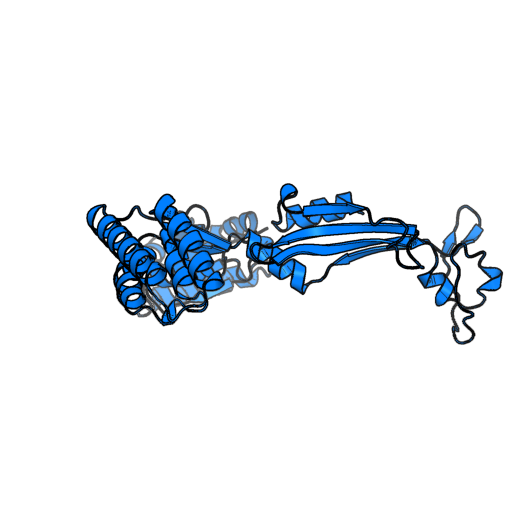9 1.00 95.69 86 ALA A O 1
ATOM 715 N N . ARG A 1 87 ? 26.618 -15.214 -31.845 1.00 95.38 87 ARG A N 1
ATOM 716 C CA . ARG A 1 87 ? 26.350 -13.961 -32.553 1.00 95.38 87 ARG A CA 1
ATOM 717 C C . ARG A 1 87 ? 24.952 -13.465 -32.185 1.00 95.38 87 ARG A C 1
ATOM 719 O O . ARG A 1 87 ? 23.959 -14.019 -32.655 1.00 95.38 87 ARG A O 1
ATOM 726 N N . LEU A 1 88 ? 24.874 -12.439 -31.342 1.00 96.94 88 LEU A N 1
ATOM 727 C CA . LEU A 1 88 ? 23.622 -11.914 -30.788 1.00 96.94 88 LEU A CA 1
ATOM 728 C C . LEU A 1 88 ? 22.983 -10.927 -31.772 1.00 96.94 88 LEU A C 1
ATOM 730 O O . LEU A 1 88 ? 23.091 -9.712 -31.639 1.00 96.94 88 LEU A O 1
ATOM 734 N N . THR A 1 89 ? 22.356 -11.471 -32.811 1.00 96.38 89 THR A N 1
ATOM 735 C CA . THR A 1 89 ? 21.746 -10.697 -33.901 1.00 96.38 89 THR A CA 1
ATOM 736 C C . THR A 1 89 ? 20.342 -11.190 -34.200 1.00 96.38 89 THR A C 1
ATOM 738 O O . THR A 1 89 ? 19.990 -12.327 -33.888 1.00 96.38 89 THR A O 1
ATOM 741 N N . TYR A 1 90 ? 19.565 -10.344 -34.863 1.00 96.12 90 TYR A N 1
ATOM 742 C CA . TYR A 1 90 ? 18.264 -10.680 -35.422 1.00 96.12 90 TYR A CA 1
ATOM 743 C C . TYR A 1 90 ? 18.351 -10.687 -36.949 1.00 96.12 90 TYR A C 1
ATOM 745 O O . TYR A 1 90 ? 18.964 -9.792 -37.533 1.00 96.12 90 TYR A O 1
ATOM 753 N N . PHE A 1 91 ? 17.759 -11.693 -37.596 1.00 95.44 91 PHE A N 1
ATOM 754 C CA . PHE A 1 91 ? 17.610 -11.700 -39.049 1.00 95.44 91 PHE A CA 1
ATOM 755 C C . PHE A 1 91 ? 16.359 -10.909 -39.421 1.00 95.44 91 PHE A C 1
ATOM 757 O O . PHE A 1 91 ? 15.245 -11.348 -39.141 1.00 95.44 91 PHE A O 1
ATOM 764 N N . ASP A 1 92 ? 16.549 -9.758 -40.056 1.00 93.75 92 ASP A N 1
ATOM 765 C CA . ASP A 1 92 ? 15.451 -8.956 -40.571 1.00 93.75 92 ASP A CA 1
ATOM 766 C C . ASP A 1 92 ? 14.964 -9.527 -41.918 1.00 93.75 92 ASP A C 1
ATOM 768 O O . ASP A 1 92 ? 15.721 -9.506 -42.899 1.00 93.75 92 ASP A O 1
ATOM 772 N N . PRO A 1 93 ? 13.722 -10.049 -41.998 1.00 95.00 93 PRO A N 1
ATOM 773 C CA . PRO A 1 93 ? 13.201 -10.658 -43.217 1.00 95.00 93 PRO A CA 1
ATOM 774 C C . PRO A 1 93 ? 12.993 -9.655 -44.358 1.00 95.00 93 PRO A C 1
ATOM 776 O O . PRO A 1 93 ? 13.026 -10.067 -45.519 1.00 95.00 93 PRO A O 1
ATOM 779 N N . GLU A 1 94 ? 12.807 -8.364 -44.063 1.00 94.38 94 GLU A N 1
ATOM 780 C CA . GLU A 1 94 ? 12.570 -7.340 -45.087 1.00 94.38 94 GLU A CA 1
ATOM 781 C C . GLU A 1 94 ? 13.865 -6.985 -45.817 1.00 94.38 94 GLU A C 1
ATOM 783 O O . GLU A 1 94 ? 13.944 -7.055 -47.047 1.00 94.38 94 GLU A O 1
ATOM 788 N N . THR A 1 95 ? 14.919 -6.665 -45.064 1.00 93.81 95 THR A N 1
ATOM 789 C CA . THR A 1 95 ? 16.226 -6.316 -45.642 1.00 93.81 95 THR A CA 1
ATOM 790 C C . THR A 1 95 ? 17.094 -7.534 -45.961 1.00 93.81 95 THR A C 1
ATOM 792 O O . THR A 1 95 ? 18.110 -7.398 -46.650 1.00 93.81 95 THR A O 1
ATOM 795 N N . LYS A 1 96 ? 16.696 -8.727 -45.493 1.00 94.56 96 LYS A N 1
ATOM 796 C CA . LYS A 1 96 ? 17.434 -9.999 -45.589 1.00 94.56 96 LYS A CA 1
ATOM 797 C C . LYS A 1 96 ? 18.843 -9.915 -44.998 1.00 94.56 96 LYS A C 1
ATOM 799 O O . LYS A 1 96 ? 19.790 -10.493 -45.539 1.00 94.56 96 LYS A O 1
ATOM 804 N N . ARG A 1 97 ? 19.006 -9.167 -43.905 1.00 92.56 97 ARG A N 1
ATOM 805 C CA . ARG A 1 97 ? 20.297 -8.936 -43.243 1.00 92.56 97 ARG A CA 1
ATOM 806 C C . ARG A 1 97 ? 20.201 -9.212 -41.753 1.00 92.56 97 ARG A C 1
ATOM 808 O O . ARG A 1 97 ? 19.155 -9.048 -41.135 1.00 92.56 97 ARG A O 1
ATOM 815 N N . HIS A 1 98 ? 21.330 -9.609 -41.176 1.00 93.38 98 HIS A N 1
ATOM 816 C CA . HIS A 1 98 ? 21.473 -9.619 -39.728 1.00 93.38 98 HIS A CA 1
ATOM 817 C C . HIS A 1 98 ? 21.703 -8.196 -39.227 1.00 93.38 98 HIS A C 1
ATOM 819 O O . HIS A 1 98 ? 22.557 -7.486 -39.757 1.00 93.38 98 HIS A O 1
ATOM 825 N N . VAL A 1 99 ? 20.962 -7.8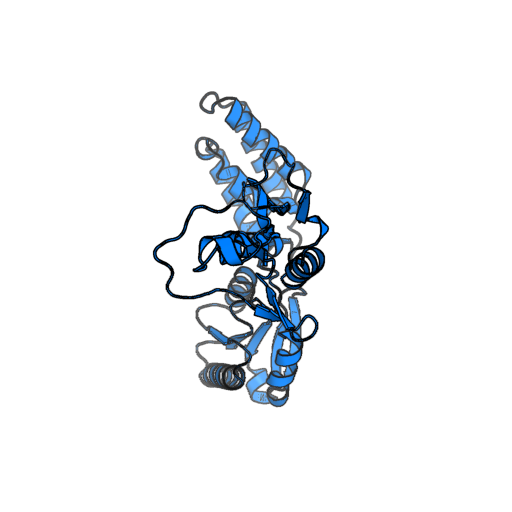15 -38.193 1.00 94.69 99 VAL A N 1
ATOM 826 C CA . VAL A 1 99 ? 21.101 -6.542 -37.484 1.00 94.69 99 VAL A CA 1
ATOM 827 C C . VAL A 1 99 ? 21.275 -6.798 -35.992 1.00 94.69 99 VAL A C 1
ATOM 829 O O . VAL A 1 99 ? 20.856 -7.841 -35.480 1.00 94.69 99 VAL A O 1
ATOM 832 N N . VAL A 1 100 ? 21.883 -5.848 -35.287 1.00 96.56 100 VAL A N 1
ATOM 833 C CA . VAL A 1 100 ? 21.871 -5.819 -33.821 1.00 96.56 100 VAL A CA 1
ATOM 834 C C . VAL A 1 100 ? 20.706 -4.927 -33.390 1.00 96.56 100 VAL A C 1
ATOM 836 O O . VAL A 1 100 ? 20.728 -3.730 -33.683 1.00 96.56 100 VAL A O 1
ATOM 839 N N . PRO A 1 101 ? 19.653 -5.483 -32.763 1.00 96.00 101 PRO A N 1
ATOM 840 C CA . PRO A 1 101 ? 18.505 -4.697 -32.331 1.00 96.00 101 PRO A CA 1
ATOM 841 C C . PRO A 1 101 ? 18.890 -3.633 -31.310 1.00 96.00 101 PRO A C 1
ATOM 843 O O . PRO A 1 101 ? 19.765 -3.845 -30.471 1.00 96.00 101 PRO A O 1
ATOM 846 N N . PHE A 1 102 ? 18.174 -2.513 -31.345 1.00 96.62 102 PHE A N 1
ATOM 847 C CA . PHE A 1 102 ? 18.268 -1.516 -30.288 1.00 96.62 102 PHE A CA 1
ATOM 848 C C . PHE A 1 102 ? 17.390 -1.911 -29.103 1.00 96.62 102 PHE A C 1
ATOM 850 O O . PHE A 1 102 ? 16.282 -2.419 -29.287 1.00 96.62 102 PHE A O 1
ATOM 857 N N . VAL A 1 103 ? 17.861 -1.619 -27.893 1.00 97.25 103 VAL A N 1
ATOM 858 C CA . VAL A 1 103 ? 17.163 -1.933 -26.645 1.00 97.25 103 VAL A CA 1
ATOM 859 C C . VAL A 1 103 ? 16.610 -0.660 -26.007 1.00 97.25 103 VAL A C 1
ATOM 861 O O . VAL A 1 103 ? 17.329 0.319 -25.790 1.00 97.25 103 VAL A O 1
ATOM 864 N N . VAL A 1 104 ? 15.315 -0.689 -25.684 1.00 97.62 104 VAL A N 1
ATOM 865 C CA . VAL A 1 104 ? 14.691 0.238 -24.733 1.00 97.62 104 VAL A CA 1
ATOM 866 C C . VAL A 1 104 ? 14.408 -0.545 -23.459 1.00 97.62 104 VAL A C 1
ATOM 868 O O . VAL A 1 104 ? 13.720 -1.561 -23.507 1.00 97.62 104 VAL A O 1
ATOM 871 N N . GLU A 1 105 ? 14.944 -0.074 -22.341 1.00 97.69 105 GLU A N 1
ATOM 872 C CA . GLU A 1 105 ? 14.947 -0.760 -21.051 1.00 97.69 105 GLU A CA 1
ATOM 873 C C . GLU A 1 105 ? 14.198 0.081 -20.009 1.00 97.69 105 GLU A C 1
ATOM 875 O O . GLU A 1 105 ? 14.739 1.071 -19.520 1.00 97.69 105 GLU A O 1
ATOM 880 N N . PRO A 1 106 ? 12.955 -0.287 -19.664 1.00 97.75 106 PRO A N 1
ATOM 881 C CA . PRO A 1 106 ? 12.322 0.123 -18.418 1.00 97.75 106 PRO A CA 1
ATOM 882 C C . PRO A 1 106 ? 12.840 -0.747 -17.266 1.00 97.75 106 PRO A C 1
ATOM 884 O O . PRO A 1 106 ? 12.640 -1.963 -17.263 1.00 97.75 106 PRO A O 1
ATOM 887 N N . SER A 1 107 ? 13.502 -0.129 -16.293 1.00 97.44 107 SER A N 1
ATOM 888 C CA . SER A 1 107 ? 14.080 -0.789 -15.124 1.00 97.44 107 SER A CA 1
ATOM 889 C C . SER A 1 107 ? 13.503 -0.184 -13.850 1.00 97.44 107 SER A C 1
ATOM 891 O O . SER A 1 107 ? 13.778 0.967 -13.517 1.00 97.44 107 SER A O 1
ATOM 893 N N . ALA A 1 108 ? 12.677 -0.957 -13.143 1.00 97.06 108 ALA A N 1
ATOM 894 C CA . ALA A 1 108 ? 12.000 -0.525 -11.923 1.00 97.06 108 ALA A CA 1
ATOM 895 C C . ALA A 1 108 ? 12.524 -1.276 -10.693 1.00 97.06 108 ALA A C 1
ATOM 897 O O . ALA A 1 108 ? 12.679 -2.501 -10.702 1.00 97.06 108 ALA A O 1
ATOM 898 N N . GLY A 1 109 ? 12.735 -0.551 -9.595 1.00 94.75 109 GLY A N 1
ATOM 899 C CA . GLY A 1 109 ? 13.127 -1.148 -8.321 1.00 94.75 109 GLY A CA 1
ATOM 900 C C . GLY A 1 109 ? 11.917 -1.698 -7.567 1.00 94.75 109 GLY A C 1
ATOM 901 O O . GLY A 1 109 ? 11.124 -0.920 -7.044 1.00 94.75 109 GLY A O 1
ATOM 902 N N . VAL A 1 110 ? 11.791 -3.024 -7.433 1.00 96.06 110 VAL A N 1
ATOM 903 C CA . VAL A 1 110 ? 10.636 -3.666 -6.759 1.00 96.06 110 VAL A CA 1
ATOM 904 C C . VAL A 1 110 ? 10.420 -3.141 -5.334 1.00 96.06 110 VAL A C 1
ATOM 906 O O . VAL A 1 110 ? 9.288 -2.853 -4.958 1.00 96.06 110 VAL A O 1
ATOM 909 N N . GLY A 1 111 ? 11.490 -2.964 -4.551 1.00 96.00 111 GLY A N 1
ATOM 910 C CA . GLY A 1 111 ? 11.385 -2.437 -3.184 1.00 96.00 111 GLY A CA 1
ATOM 911 C C . GLY A 1 111 ? 10.866 -0.995 -3.130 1.00 96.00 111 GLY A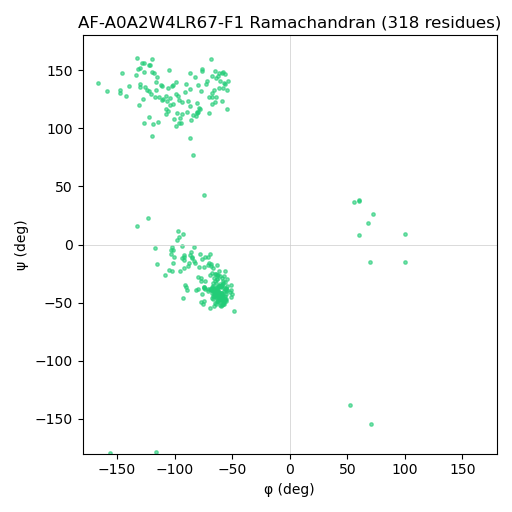 C 1
ATOM 912 O O . GLY A 1 111 ? 10.011 -0.683 -2.305 1.00 96.00 111 GLY A O 1
ATOM 913 N N . ARG A 1 112 ? 11.324 -0.137 -4.051 1.00 95.12 112 ARG A N 1
ATOM 914 C CA . ARG A 1 112 ? 10.841 1.247 -4.183 1.00 95.12 112 ARG A CA 1
ATOM 915 C C . ARG A 1 112 ? 9.389 1.278 -4.664 1.00 95.12 112 ARG A C 1
ATOM 917 O O . ARG A 1 112 ? 8.574 1.995 -4.105 1.00 95.12 112 ARG A O 1
ATOM 924 N N . CYS A 1 113 ? 9.037 0.427 -5.626 1.00 95.19 113 CYS A N 1
ATOM 925 C CA . CYS A 1 113 ? 7.661 0.264 -6.089 1.00 95.19 113 CYS A CA 1
ATOM 926 C C . CYS A 1 113 ? 6.708 -0.139 -4.963 1.00 95.19 113 CYS A C 1
ATOM 928 O O . CYS A 1 113 ? 5.667 0.491 -4.787 1.00 95.19 113 CYS A O 1
ATOM 930 N N . PHE A 1 114 ? 7.092 -1.132 -4.161 1.00 96.19 114 PHE A N 1
ATOM 931 C CA . PHE A 1 114 ? 6.314 -1.552 -3.004 1.00 96.19 114 PHE A CA 1
ATOM 932 C C . PHE A 1 114 ? 6.119 -0.409 -2.001 1.00 96.19 114 PHE A C 1
ATOM 934 O O . PHE A 1 114 ? 4.998 -0.178 -1.553 1.00 96.19 114 PHE A O 1
ATOM 941 N N . LEU A 1 115 ? 7.186 0.336 -1.691 1.00 96.44 115 LEU A N 1
ATOM 942 C CA . LEU A 1 115 ? 7.103 1.474 -0.781 1.00 96.44 115 LEU A CA 1
ATOM 943 C C . LEU A 1 115 ? 6.197 2.582 -1.331 1.00 96.44 115 LEU A C 1
ATOM 945 O O . LEU A 1 115 ? 5.351 3.062 -0.592 1.00 96.44 115 LEU A O 1
ATOM 949 N N . ALA A 1 116 ? 6.314 2.935 -2.614 1.00 96.81 116 ALA A N 1
ATOM 950 C CA . ALA A 1 116 ? 5.465 3.948 -3.243 1.00 96.81 116 ALA A CA 1
ATOM 951 C C . ALA A 1 116 ? 3.978 3.557 -3.202 1.00 96.81 116 ALA A C 1
ATOM 953 O O . ALA A 1 116 ? 3.136 4.365 -2.825 1.00 96.81 116 ALA A O 1
ATOM 954 N N . VAL A 1 117 ? 3.646 2.298 -3.516 1.00 97.50 117 VAL A N 1
ATOM 955 C CA . VAL A 1 117 ? 2.263 1.797 -3.430 1.00 97.50 117 VAL A CA 1
ATOM 956 C C . VAL A 1 117 ? 1.744 1.834 -1.991 1.00 97.50 117 VAL A C 1
ATOM 958 O O . VAL A 1 117 ? 0.601 2.226 -1.773 1.00 97.50 117 VAL A O 1
ATOM 961 N N . LEU A 1 118 ? 2.560 1.453 -1.002 1.00 97.19 118 LEU A N 1
ATOM 962 C CA . LEU A 1 118 ? 2.169 1.557 0.405 1.00 97.19 118 LEU A CA 1
ATOM 963 C C . LEU A 1 118 ? 1.989 3.008 0.852 1.00 97.19 118 LEU A C 1
ATOM 965 O O . LEU A 1 118 ? 1.039 3.289 1.573 1.00 97.19 118 LEU A O 1
ATOM 969 N N . SER A 1 119 ? 2.868 3.916 0.425 1.00 96.19 119 SER A N 1
ATOM 970 C CA . SER A 1 119 ? 2.775 5.340 0.749 1.00 96.19 119 SER A CA 1
ATOM 971 C C . SER A 1 119 ? 1.502 5.975 0.193 1.00 96.19 119 SER A C 1
ATOM 973 O O . SER A 1 119 ? 0.890 6.772 0.889 1.00 96.19 119 SER A O 1
ATOM 975 N N . GLU A 1 120 ? 1.074 5.601 -1.015 1.00 96.56 120 GLU A N 1
ATOM 976 C CA . GLU A 1 120 ? -0.185 6.094 -1.596 1.00 96.56 120 GLU A CA 1
ATOM 977 C C . GLU A 1 120 ? -1.430 5.411 -1.020 1.00 96.56 120 GLU A C 1
ATOM 979 O O . GLU A 1 120 ? -2.506 6.001 -0.991 1.00 96.56 120 GLU A O 1
ATOM 984 N N . ALA A 1 121 ? -1.310 4.158 -0.579 1.00 97.38 121 ALA A N 1
ATOM 985 C CA . ALA A 1 121 ? -2.421 3.436 0.025 1.00 97.38 121 ALA A CA 1
ATOM 986 C C . ALA A 1 121 ? -2.651 3.819 1.494 1.00 97.38 121 ALA A C 1
ATOM 988 O O . ALA A 1 121 ? -3.769 3.666 1.976 1.00 97.38 121 ALA A O 1
ATOM 989 N N . TYR A 1 122 ? -1.616 4.243 2.219 1.00 96.69 122 TYR A N 1
ATOM 990 C CA . TYR A 1 122 ? -1.713 4.570 3.637 1.00 96.69 122 TYR A CA 1
ATOM 991 C C . TYR A 1 122 ? -2.576 5.802 3.877 1.00 96.69 122 TYR A C 1
ATOM 993 O O . TYR A 1 122 ? -2.323 6.871 3.326 1.00 96.69 122 TYR A O 1
ATOM 1001 N N . ASP A 1 123 ? -3.561 5.643 4.752 1.00 94.12 123 ASP A N 1
ATOM 1002 C CA . ASP A 1 123 ? -4.454 6.710 5.161 1.00 94.12 123 ASP A CA 1
ATOM 1003 C C . ASP A 1 123 ? -4.846 6.540 6.636 1.00 94.12 123 ASP A C 1
ATOM 1005 O O . ASP A 1 123 ? -4.965 5.423 7.158 1.00 94.12 123 ASP A O 1
ATOM 1009 N N . GLU A 1 124 ? -5.053 7.668 7.305 1.00 93.19 124 GLU A N 1
ATOM 1010 C CA . GLU A 1 124 ? -5.563 7.744 8.669 1.00 93.19 124 GLU A CA 1
ATOM 1011 C C . GLU A 1 124 ? -6.769 8.666 8.670 1.00 93.19 124 GLU A C 1
ATOM 1013 O O . GLU A 1 124 ? -6.644 9.888 8.603 1.00 93.19 124 GLU A O 1
ATOM 1018 N N . GLU A 1 125 ? -7.956 8.077 8.760 1.00 92.94 125 GLU A N 1
ATOM 1019 C CA . GLU A 1 125 ? -9.195 8.828 8.615 1.00 92.94 125 GLU A CA 1
ATOM 1020 C C . GLU A 1 125 ? -10.048 8.798 9.875 1.00 92.94 125 GLU A C 1
ATOM 1022 O O . GLU A 1 125 ? -10.097 7.814 10.623 1.00 92.94 125 GLU A O 1
ATOM 1027 N N . MET A 1 126 ? -10.756 9.903 10.089 1.00 94.25 126 MET A N 1
ATOM 1028 C CA . MET A 1 126 ? -11.707 10.047 11.176 1.00 94.25 126 MET A CA 1
ATOM 1029 C C . MET A 1 126 ? -13.021 9.350 10.807 1.00 94.25 126 MET A C 1
ATOM 1031 O O . MET A 1 126 ? -13.745 9.782 9.916 1.00 94.25 126 MET A O 1
ATOM 1035 N N . VAL A 1 127 ? -13.352 8.285 11.531 1.00 93.06 127 VAL A N 1
ATOM 1036 C CA . VAL A 1 127 ? -14.599 7.519 11.375 1.00 93.06 127 VAL A CA 1
ATOM 1037 C C . VAL A 1 127 ? -15.717 8.017 12.285 1.00 93.06 127 VAL A C 1
ATOM 1039 O O . VAL A 1 127 ? -16.891 7.733 12.055 1.00 93.06 127 VAL A O 1
ATOM 1042 N N . LYS A 1 128 ? -15.364 8.743 13.347 1.00 92.69 128 LYS A N 1
ATOM 1043 C CA . LYS A 1 128 ? -16.304 9.312 14.310 1.00 92.69 128 LYS A CA 1
ATOM 1044 C C . LYS A 1 128 ? -15.740 10.624 14.825 1.00 92.69 128 LYS A C 1
ATOM 1046 O O . LYS A 1 128 ? -14.586 10.672 15.220 1.00 92.69 128 LYS A O 1
ATOM 1051 N N . VAL A 1 129 ? -16.559 11.671 14.867 1.00 92.25 129 VAL A N 1
ATOM 1052 C CA . VAL A 1 129 ? -16.130 12.961 15.418 1.00 92.25 129 VAL A CA 1
ATOM 1053 C C . VAL A 1 129 ? -15.960 12.846 16.944 1.00 92.25 129 VAL A C 1
ATOM 1055 O O . VAL A 1 129 ? -16.900 12.417 17.624 1.00 92.25 129 VAL A O 1
ATOM 1058 N N . PRO A 1 130 ? -14.792 13.224 17.496 1.00 93.25 130 PRO A N 1
ATOM 1059 C CA . PRO A 1 130 ? -14.563 13.306 18.933 1.00 93.25 130 PRO A CA 1
ATOM 1060 C C . PRO A 1 130 ? -15.551 14.216 19.672 1.00 93.25 130 PRO A C 1
ATOM 1062 O O . PRO A 1 130 ? -15.943 15.266 19.166 1.00 93.25 130 PRO A O 1
ATOM 1065 N N . ALA A 1 131 ? -15.889 13.868 20.918 1.00 93.75 131 ALA A N 1
ATOM 1066 C CA . ALA A 1 131 ? -16.662 14.758 21.786 1.00 93.75 131 ALA A CA 1
ATOM 1067 C C . ALA A 1 131 ? -15.890 16.074 22.053 1.00 93.75 131 ALA A C 1
ATOM 1069 O O . ALA A 1 131 ? -14.694 15.995 22.374 1.00 93.75 131 ALA A O 1
ATOM 1070 N N . PRO A 1 132 ? -16.533 17.260 21.973 1.00 94.88 132 PRO A N 1
ATOM 1071 C CA . PRO A 1 132 ? -15.851 18.552 22.090 1.00 94.88 132 PRO A CA 1
ATOM 1072 C C . PRO A 1 132 ? -15.028 18.717 23.372 1.00 94.88 132 PRO A C 1
ATOM 1074 O O . PRO A 1 132 ? -13.929 19.263 23.327 1.00 94.88 132 PRO A O 1
ATOM 1077 N N . GLU A 1 133 ? -15.504 18.203 24.509 1.00 94.94 133 GLU A N 1
ATOM 1078 C CA . GLU A 1 133 ? -14.806 18.334 25.793 1.00 94.94 133 GLU A CA 1
ATOM 1079 C C . GLU A 1 133 ? -13.516 17.504 25.827 1.00 94.94 133 GLU A C 1
ATOM 1081 O O . GLU A 1 133 ? -12.489 17.937 26.354 1.00 94.94 133 GLU A O 1
ATOM 1086 N N . ARG A 1 134 ? -13.547 16.306 25.228 1.00 94.62 134 ARG A N 1
ATOM 1087 C CA . ARG A 1 134 ? -12.363 15.441 25.116 1.00 94.62 134 ARG A CA 1
ATOM 1088 C C . ARG A 1 134 ? -11.361 16.015 24.121 1.00 94.62 134 ARG A C 1
ATOM 1090 O O . ARG A 1 134 ? -10.164 15.966 24.388 1.00 94.62 134 ARG A O 1
ATOM 1097 N N . LEU A 1 135 ? -11.846 16.594 23.021 1.00 95.19 135 LEU A N 1
ATOM 1098 C CA . LEU A 1 135 ? -11.003 17.282 22.047 1.00 95.19 135 LEU A CA 1
ATOM 1099 C C . LEU A 1 135 ? -10.298 18.494 22.671 1.00 95.19 135 LEU A C 1
ATOM 1101 O O . LEU A 1 135 ? -9.089 18.641 22.502 1.00 95.19 135 LEU A O 1
ATOM 1105 N N . ALA A 1 136 ? -11.021 19.306 23.449 1.00 96.31 136 ALA A N 1
ATOM 1106 C CA . ALA A 1 136 ? -10.446 20.435 24.179 1.00 96.31 136 ALA A CA 1
ATOM 1107 C C . ALA A 1 136 ? -9.338 19.980 25.141 1.00 96.31 136 ALA A C 1
ATOM 1109 O O . ALA A 1 136 ? -8.258 20.563 25.151 1.00 96.31 136 ALA A O 1
ATOM 1110 N N . SER A 1 137 ? -9.545 18.872 25.866 1.00 96.38 137 SER A N 1
ATOM 1111 C CA . SER A 1 137 ? -8.500 18.309 26.730 1.00 96.38 137 SER A CA 1
ATOM 1112 C C . SER A 1 137 ? -7.230 17.942 25.954 1.00 96.38 137 SER A C 1
ATOM 1114 O O . SER A 1 137 ? -6.132 18.193 26.449 1.00 96.38 137 SER A O 1
ATOM 1116 N N . VAL A 1 138 ? -7.356 17.347 24.763 1.00 96.75 138 VAL A N 1
ATOM 1117 C CA . VAL A 1 138 ? -6.198 17.004 23.918 1.00 96.75 138 VAL A CA 1
ATOM 1118 C C . VAL A 1 138 ? -5.492 18.266 23.425 1.00 96.75 138 VAL A C 1
ATOM 1120 O O . VAL A 1 138 ? -4.266 18.343 23.508 1.00 96.75 138 VAL A O 1
ATOM 1123 N N . ALA A 1 139 ? -6.248 19.268 22.970 1.00 97.38 139 ALA A N 1
ATOM 1124 C CA . ALA A 1 139 ? -5.699 20.548 22.532 1.00 97.38 139 ALA A CA 1
ATOM 1125 C C . ALA A 1 139 ? -4.923 21.249 23.662 1.00 97.38 139 ALA A C 1
ATOM 1127 O O . ALA A 1 139 ? -3.782 21.667 23.461 1.00 97.38 139 ALA A O 1
ATOM 1128 N N . ASP A 1 140 ? -5.485 21.293 24.872 1.00 97.75 140 ASP A N 1
ATOM 1129 C CA . ASP A 1 140 ? -4.838 21.883 26.047 1.00 97.75 140 ASP A CA 1
ATOM 1130 C C . ASP A 1 140 ? -3.545 21.147 26.424 1.00 97.75 140 ASP A C 1
ATOM 1132 O O . ASP A 1 140 ? -2.531 21.773 26.751 1.00 97.75 140 ASP A O 1
ATOM 1136 N N . ALA A 1 141 ? -3.545 19.812 26.369 1.00 97.69 141 ALA A N 1
ATOM 1137 C CA . ALA A 1 141 ? -2.339 19.033 26.623 1.00 97.69 141 ALA A CA 1
ATOM 1138 C C . ALA A 1 141 ? -1.272 19.220 25.543 1.00 97.69 141 ALA A C 1
ATOM 1140 O O . ALA A 1 141 ? -0.090 19.284 25.888 1.00 97.69 141 ALA A O 1
ATOM 1141 N N . LEU A 1 142 ? -1.664 19.353 24.272 1.00 97.94 142 LEU A N 1
ATOM 1142 C CA . LEU A 1 142 ? -0.7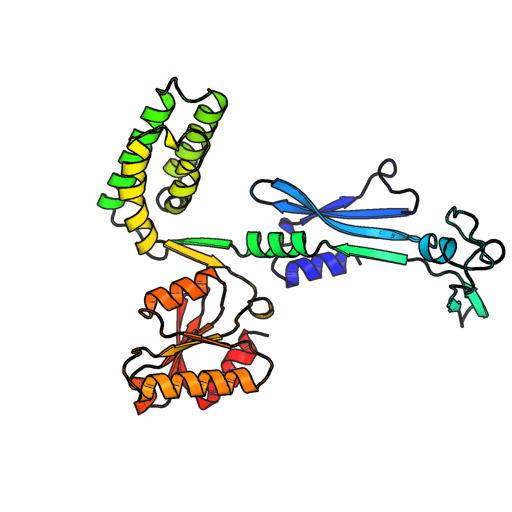40 19.638 23.176 1.00 97.94 142 LEU A CA 1
ATOM 1143 C C . LEU A 1 142 ? -0.089 21.009 23.377 1.00 97.94 142 LEU A C 1
ATOM 1145 O O . LEU A 1 142 ? 1.134 21.115 23.381 1.00 97.94 142 LEU A O 1
ATOM 1149 N N . GLN A 1 143 ? -0.881 22.041 23.664 1.00 97.81 143 GLN A N 1
ATOM 1150 C CA . GLN A 1 143 ? -0.364 23.382 23.949 1.00 97.81 143 GLN A CA 1
ATOM 1151 C C . GLN A 1 143 ? 0.572 23.399 25.166 1.00 97.81 143 GLN A C 1
ATOM 1153 O O . GLN A 1 143 ? 1.638 24.022 25.139 1.00 97.81 143 GLN A O 1
ATOM 1158 N N . ALA A 1 144 ? 0.225 22.675 26.234 1.00 97.69 144 ALA A N 1
ATOM 1159 C CA . ALA A 1 144 ? 1.086 22.544 27.407 1.00 97.69 144 ALA A CA 1
ATOM 1160 C C . ALA A 1 144 ? 2.416 21.839 27.081 1.00 97.69 144 ALA A C 1
ATOM 1162 O O . ALA A 1 144 ? 3.470 22.268 27.560 1.00 97.69 144 ALA A O 1
ATOM 1163 N N . PHE A 1 145 ? 2.376 20.787 26.257 1.00 98.00 145 PHE A N 1
ATOM 1164 C CA . PHE A 1 145 ? 3.562 20.086 25.772 1.00 98.00 145 PHE A CA 1
ATOM 1165 C C . PHE A 1 145 ? 4.474 21.023 24.967 1.00 98.00 145 PHE A C 1
ATOM 1167 O O . PHE A 1 145 ? 5.642 21.174 25.328 1.00 98.00 145 PHE A O 1
ATOM 1174 N N . LEU A 1 146 ? 3.942 21.731 23.964 1.00 97.62 146 LEU A N 1
ATOM 1175 C CA . LEU A 1 146 ? 4.722 22.646 23.116 1.00 97.62 146 LEU A CA 1
ATOM 1176 C C . LEU A 1 146 ? 5.340 23.793 23.923 1.00 97.62 146 LEU A C 1
ATOM 1178 O O . LEU A 1 146 ? 6.524 24.096 23.787 1.00 97.62 146 LEU A O 1
ATOM 1182 N N . LYS A 1 147 ? 4.592 24.361 24.874 1.00 97.44 147 LYS A N 1
ATOM 1183 C CA . LYS A 1 147 ? 5.124 25.373 25.798 1.00 97.44 147 LYS A CA 1
ATOM 1184 C C . LYS A 1 147 ? 6.293 24.849 26.638 1.00 97.44 147 LYS A C 1
ATOM 1186 O O . LYS A 1 147 ? 7.215 25.604 26.946 1.00 97.44 147 LYS A O 1
ATOM 1191 N N . SER A 1 148 ? 6.255 23.578 27.038 1.00 96.62 148 SER A N 1
ATOM 1192 C CA . SER A 1 148 ? 7.352 22.944 27.773 1.00 96.62 148 SER A CA 1
ATOM 1193 C C . SER A 1 148 ? 8.554 22.648 26.878 1.00 96.62 148 SER A C 1
ATOM 1195 O O . SER A 1 148 ? 9.681 22.839 27.330 1.00 96.62 148 SER A O 1
ATOM 1197 N N . VAL A 1 149 ? 8.334 22.231 25.626 1.00 96.31 149 VAL A N 1
ATOM 1198 C CA . VAL A 1 149 ? 9.393 22.066 24.614 1.00 96.31 149 VAL A CA 1
ATOM 1199 C C . VAL A 1 149 ? 10.133 23.389 24.411 1.00 96.31 149 VAL A C 1
ATOM 1201 O O . VAL A 1 149 ? 11.352 23.431 24.555 1.00 96.31 149 VAL A O 1
ATOM 1204 N N . GLY A 1 150 ? 9.404 24.488 24.187 1.00 95.19 150 GLY A N 1
ATOM 1205 C CA . GLY A 1 150 ? 9.986 25.817 23.951 1.00 95.19 150 GLY A CA 1
ATOM 1206 C C . GLY A 1 150 ? 10.877 26.330 25.091 1.00 95.19 150 GLY A C 1
ATOM 1207 O O . GLY A 1 150 ? 11.833 27.064 24.852 1.00 95.19 150 GLY A O 1
ATOM 1208 N N . ARG A 1 151 ? 10.604 25.902 26.330 1.00 94.56 151 ARG A N 1
ATOM 1209 C CA . ARG A 1 151 ? 11.362 26.273 27.539 1.00 94.56 151 ARG A CA 1
ATOM 1210 C C . ARG A 1 151 ? 12.501 25.311 27.882 1.00 94.56 151 ARG A C 1
ATOM 1212 O O . ARG A 1 151 ? 13.253 25.583 28.813 1.00 94.56 151 ARG A O 1
ATOM 1219 N N . SER A 1 152 ? 12.603 24.171 27.203 1.00 92.19 152 SER A N 1
ATOM 1220 C CA . SER A 1 152 ? 13.561 23.129 27.564 1.00 92.19 152 SER A CA 1
ATOM 1221 C C . SER A 1 152 ? 14.953 23.446 27.036 1.00 92.19 152 SER A C 1
ATOM 1223 O O . SER A 1 152 ? 15.192 23.374 25.838 1.00 92.19 152 SER A O 1
ATOM 1225 N N . GLU A 1 153 ? 15.906 23.707 27.927 1.00 91.12 153 GLU A N 1
ATOM 1226 C CA . GLU A 1 153 ? 17.319 23.912 27.565 1.00 91.12 153 GLU A CA 1
ATOM 1227 C C . GLU A 1 153 ? 18.056 22.604 27.230 1.00 91.12 153 GLU A C 1
ATOM 1229 O O . GLU A 1 153 ? 19.148 22.632 26.669 1.00 91.12 153 GLU A O 1
ATOM 1234 N N . LYS A 1 154 ? 17.458 21.446 27.542 1.00 89.25 154 LYS A N 1
ATOM 1235 C CA . LYS A 1 154 ? 18.060 20.119 27.312 1.00 89.25 154 LYS A CA 1
ATOM 1236 C C . LYS A 1 154 ? 17.966 19.651 25.858 1.00 89.25 154 LYS A C 1
ATOM 1238 O O . LYS A 1 154 ? 18.697 18.751 25.449 1.00 89.25 154 LYS A O 1
ATOM 1243 N N . ILE A 1 155 ? 17.059 20.246 25.085 1.00 92.19 155 ILE A N 1
ATOM 1244 C CA . ILE A 1 155 ? 16.832 19.912 23.679 1.00 92.19 155 ILE A CA 1
ATOM 1245 C C . ILE A 1 155 ? 17.612 20.908 22.821 1.00 92.19 155 ILE A C 1
ATOM 1247 O O . ILE A 1 155 ? 17.464 22.124 22.991 1.00 92.19 155 ILE A O 1
ATOM 1251 N N . ALA A 1 156 ? 18.418 20.379 21.896 1.00 93.81 156 ALA A N 1
ATOM 1252 C CA . ALA A 1 156 ? 19.145 21.175 20.910 1.00 93.81 156 ALA A CA 1
ATOM 1253 C C . ALA A 1 156 ? 18.183 22.101 20.135 1.00 93.81 156 ALA A C 1
ATOM 1255 O O . ALA A 1 156 ? 17.072 21.656 19.824 1.00 93.81 156 ALA A O 1
ATOM 1256 N N . PRO A 1 157 ? 18.571 23.354 19.829 1.00 93.56 157 PRO A N 1
ATOM 1257 C CA . PRO A 1 157 ? 17.685 24.337 19.203 1.00 93.56 157 PRO A CA 1
ATOM 1258 C C . PRO A 1 157 ? 16.988 23.817 17.943 1.00 93.56 157 PRO A C 1
ATOM 1260 O O . PRO A 1 157 ? 15.771 23.887 17.847 1.00 93.56 157 PRO A O 1
ATOM 1263 N N . GLU A 1 158 ? 17.724 23.157 17.050 1.00 92.69 158 GLU A N 1
ATOM 1264 C CA . GLU A 1 158 ? 17.205 22.677 15.766 1.00 92.69 158 GLU A CA 1
ATOM 1265 C C . GLU A 1 158 ? 16.106 21.620 15.950 1.00 92.69 158 GLU A C 1
ATOM 1267 O O . GLU A 1 158 ? 15.117 21.583 15.223 1.00 92.69 158 GLU A O 1
ATOM 1272 N N . ARG A 1 159 ? 16.256 20.754 16.961 1.00 94.00 159 ARG A N 1
ATOM 1273 C CA . ARG A 1 159 ? 15.256 19.727 17.296 1.00 94.00 159 ARG A CA 1
ATOM 1274 C C . ARG A 1 159 ? 14.042 20.336 17.978 1.00 94.00 159 ARG A C 1
ATOM 1276 O O . ARG A 1 159 ? 12.925 19.881 17.762 1.00 94.00 159 ARG A O 1
ATOM 1283 N N . ARG A 1 160 ? 14.267 21.346 18.819 1.00 95.25 160 ARG A N 1
ATOM 1284 C CA . ARG A 1 160 ? 13.198 22.076 19.498 1.00 95.25 160 ARG A CA 1
ATOM 1285 C C . ARG A 1 160 ? 12.308 22.769 18.477 1.00 95.25 160 ARG A C 1
ATOM 1287 O O . ARG A 1 160 ? 11.096 22.595 18.545 1.00 95.25 160 ARG A O 1
ATOM 1294 N N . ASP A 1 161 ? 12.914 23.473 17.529 1.00 94.62 161 ASP A N 1
ATOM 1295 C CA . ASP A 1 161 ? 12.204 24.181 16.467 1.00 94.62 161 ASP A CA 1
ATOM 1296 C C . ASP A 1 161 ? 11.403 23.200 15.602 1.00 94.62 161 ASP A C 1
ATOM 1298 O O . ASP A 1 161 ? 10.215 23.418 15.386 1.00 94.62 161 ASP A O 1
ATOM 1302 N N . ALA A 1 162 ? 11.990 22.053 15.235 1.00 94.12 162 ALA A N 1
ATOM 1303 C CA . ALA A 1 162 ? 11.284 21.005 14.495 1.00 94.12 162 ALA A CA 1
ATOM 1304 C C . ALA A 1 162 ? 10.066 20.432 15.252 1.00 94.12 162 ALA A C 1
ATOM 1306 O O . ALA A 1 162 ? 9.009 20.222 14.657 1.00 94.12 162 ALA A O 1
ATOM 1307 N N . ILE A 1 163 ? 10.184 20.183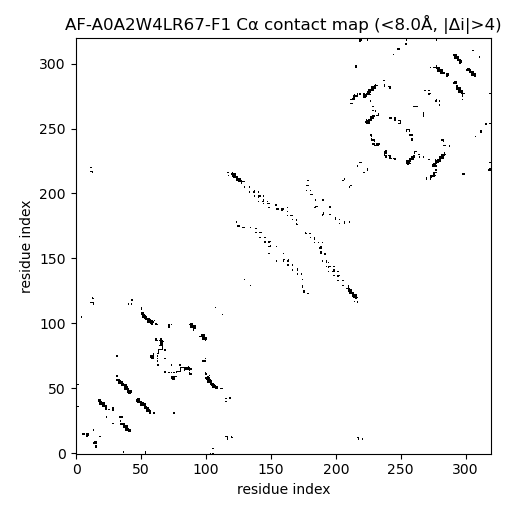 16.565 1.00 96.25 163 ILE A N 1
ATOM 1308 C CA . ILE A 1 163 ? 9.059 19.705 17.390 1.00 96.25 163 ILE A CA 1
ATOM 1309 C C . ILE A 1 163 ? 7.964 20.775 17.481 1.00 96.25 163 ILE A C 1
ATOM 1311 O O . ILE A 1 163 ? 6.780 20.446 17.403 1.00 96.25 163 ILE A O 1
ATOM 1315 N N . LEU A 1 164 ? 8.342 22.044 17.665 1.00 97.00 164 LEU A N 1
ATOM 1316 C CA . LEU A 1 164 ? 7.394 23.154 17.762 1.00 97.00 164 LEU A CA 1
ATOM 1317 C C . LEU A 1 164 ? 6.635 23.352 16.452 1.00 97.00 164 LEU A C 1
ATOM 1319 O O . LEU A 1 164 ? 5.408 23.354 16.472 1.00 97.00 164 LEU A O 1
ATOM 1323 N N . GLU A 1 165 ? 7.346 23.427 15.328 1.00 95.81 165 GLU A N 1
ATOM 1324 C CA . GLU A 1 165 ? 6.750 23.582 14.001 1.00 95.81 165 GLU A CA 1
ATOM 1325 C C . GLU A 1 165 ? 5.757 22.450 13.705 1.00 95.81 165 GLU A C 1
ATOM 1327 O O . GLU A 1 165 ? 4.601 22.699 13.357 1.00 95.81 165 GLU A O 1
ATOM 1332 N N . HIS A 1 166 ? 6.166 21.197 13.922 1.00 95.00 166 HIS A N 1
ATOM 1333 C CA . HIS A 1 166 ? 5.296 20.042 13.709 1.00 95.00 166 HIS A CA 1
ATOM 1334 C C . HIS A 1 166 ? 4.081 20.064 14.651 1.00 95.00 166 HIS A C 1
ATOM 1336 O O . HIS A 1 166 ? 2.950 19.787 14.250 1.00 95.00 166 HIS A O 1
ATOM 1342 N N . GLY A 1 167 ? 4.288 20.423 15.918 1.00 96.81 167 GLY A N 1
ATOM 1343 C CA . GLY A 1 167 ? 3.220 20.507 16.906 1.00 96.81 167 GLY A CA 1
ATOM 1344 C C . GLY A 1 167 ? 2.194 21.600 16.615 1.00 96.81 167 GLY A C 1
ATOM 1345 O O . GLY A 1 167 ? 0.997 21.384 16.812 1.00 96.81 167 GLY A O 1
ATOM 1346 N N . GLU A 1 168 ? 2.635 22.753 16.118 1.00 96.94 168 GLU A N 1
ATOM 1347 C CA . GLU A 1 168 ? 1.758 23.846 15.692 1.00 96.94 168 GLU A CA 1
ATOM 1348 C C . GLU A 1 168 ? 0.927 23.452 14.465 1.00 96.94 168 GLU A C 1
ATOM 1350 O O . GLU A 1 168 ? -0.279 23.710 14.431 1.00 96.94 168 GLU A O 1
ATOM 1355 N N . GLN A 1 169 ? 1.525 22.741 13.503 1.00 96.19 169 GLN A N 1
ATOM 1356 C CA . GLN A 1 169 ? 0.806 22.183 12.351 1.00 96.19 169 GLN A CA 1
ATOM 1357 C C . GLN A 1 169 ? -0.267 21.166 12.763 1.00 96.19 169 GLN A C 1
ATOM 1359 O O . GLN A 1 169 ? -1.342 21.118 12.155 1.00 96.19 169 GLN A O 1
ATOM 1364 N N . ILE A 1 170 ? -0.001 20.358 13.797 1.00 96.44 170 ILE A N 1
ATOM 1365 C CA . ILE A 1 170 ? -1.011 19.472 14.384 1.00 96.44 170 ILE A CA 1
ATOM 1366 C C . ILE A 1 170 ? -2.110 20.315 15.030 1.00 96.44 170 ILE A C 1
ATOM 1368 O O . ILE A 1 170 ? -3.277 20.148 14.683 1.00 96.44 170 ILE A O 1
ATOM 1372 N N . ALA A 1 171 ? -1.763 21.252 15.914 1.00 96.62 171 ALA A N 1
ATOM 1373 C CA . ALA A 1 171 ? -2.738 22.062 16.643 1.00 96.62 171 ALA A CA 1
ATOM 1374 C C . ALA A 1 171 ? -3.698 22.830 15.716 1.00 96.62 171 ALA A C 1
ATOM 1376 O O . ALA A 1 171 ? -4.891 22.912 16.005 1.00 96.62 171 ALA A O 1
ATOM 1377 N N . ALA A 1 172 ? -3.200 23.344 14.589 1.00 96.81 172 ALA A N 1
ATOM 1378 C CA . ALA A 1 172 ? -3.989 24.089 13.608 1.00 96.81 172 ALA A CA 1
ATOM 1379 C C . ALA A 1 172 ? -5.019 23.239 12.838 1.00 96.81 172 ALA A C 1
ATOM 1381 O O . ALA A 1 172 ? -5.920 23.795 12.214 1.00 96.81 172 ALA A O 1
ATOM 1382 N N . ARG A 1 173 ? -4.882 21.907 12.857 1.00 95.31 173 ARG A N 1
ATOM 1383 C CA . ARG A 1 173 ? -5.698 20.959 12.078 1.00 95.31 173 ARG A CA 1
ATOM 1384 C C . ARG A 1 173 ? -6.405 19.923 12.952 1.00 95.31 173 ARG A C 1
ATOM 1386 O O . ARG A 1 173 ? -6.682 18.821 12.493 1.00 95.31 173 ARG A O 1
ATOM 1393 N N . LEU A 1 174 ? -6.622 20.224 14.231 1.00 94.12 174 LEU A N 1
ATOM 1394 C CA . LEU A 1 174 ? -7.421 19.353 15.089 1.00 94.12 174 LEU A CA 1
ATOM 1395 C C . LEU A 1 174 ? -8.911 19.446 14.702 1.00 94.12 174 LEU A C 1
ATOM 1397 O O . LEU A 1 174 ? -9.400 20.559 14.501 1.00 94.12 174 LEU A O 1
ATOM 1401 N N . PRO A 1 175 ? -9.655 18.322 14.713 1.00 95.00 175 PRO A N 1
ATOM 1402 C CA . PRO A 1 175 ? -9.241 16.988 15.162 1.00 95.00 175 PRO A CA 1
ATOM 1403 C C . PRO A 1 175 ? -8.479 16.144 14.126 1.00 95.00 175 PRO A C 1
ATOM 1405 O O . PRO A 1 175 ? -7.887 15.145 14.520 1.00 95.00 175 PRO A O 1
ATOM 1408 N N . GLU A 1 176 ? -8.478 16.500 12.844 1.00 94.62 176 GLU A N 1
ATOM 1409 C CA . GLU A 1 176 ? -8.006 15.660 11.731 1.00 94.62 176 GLU A CA 1
ATOM 1410 C C . GLU A 1 176 ? -6.541 15.216 11.864 1.00 94.62 176 GLU A C 1
ATOM 1412 O O . GLU A 1 176 ? -6.183 14.110 11.472 1.00 94.62 176 GLU A O 1
ATOM 1417 N N . SER A 1 177 ? -5.686 16.052 12.445 1.00 94.44 177 SER A N 1
ATOM 1418 C CA . SER A 1 177 ? -4.259 15.778 12.653 1.00 94.44 177 SER A CA 1
ATOM 1419 C C . SER A 1 177 ? -3.943 14.951 13.902 1.00 94.44 177 SER A C 1
ATOM 1421 O O . SER A 1 177 ? -2.777 14.651 14.150 1.00 94.44 177 SER A O 1
ATOM 1423 N N . MET A 1 178 ? -4.938 14.586 14.714 1.00 94.81 178 MET A N 1
ATOM 1424 C CA . MET A 1 178 ? -4.716 13.932 16.007 1.00 94.81 178 MET A CA 1
ATOM 1425 C C . MET A 1 178 ? -3.870 12.644 15.938 1.00 94.81 178 MET A C 1
ATOM 1427 O O . MET A 1 178 ? -3.021 12.486 16.817 1.00 94.81 178 MET A O 1
ATOM 1431 N N . PRO A 1 179 ? -3.997 11.761 14.922 1.00 94.69 179 PRO A N 1
ATOM 1432 C CA . PRO A 1 179 ? -3.126 10.584 14.793 1.00 94.69 179 PRO A CA 1
ATOM 1433 C C . PRO A 1 179 ? -1.624 10.915 14.723 1.00 94.69 179 PRO A C 1
ATOM 1435 O O . PRO A 1 179 ? -0.788 10.152 15.204 1.00 94.69 179 PRO A O 1
ATOM 1438 N N . GLN A 1 180 ? -1.266 12.108 14.236 1.00 94.19 180 GLN A N 1
ATOM 1439 C CA . GLN A 1 180 ? 0.126 12.561 14.111 1.00 94.19 180 GLN A CA 1
ATOM 1440 C C . GLN A 1 180 ? 0.777 12.869 15.471 1.00 94.19 180 GLN A C 1
ATOM 1442 O O . GLN A 1 180 ? 1.994 13.038 15.547 1.00 94.19 180 GLN A O 1
ATOM 1447 N N . ILE A 1 181 ? 0.005 12.915 16.565 1.00 95.75 181 ILE A N 1
ATOM 1448 C CA . ILE A 1 181 ? 0.534 13.163 17.914 1.00 95.75 181 ILE A CA 1
ATOM 1449 C C . ILE A 1 181 ? 1.562 12.098 18.316 1.00 95.75 181 ILE A C 1
ATOM 1451 O O . ILE A 1 181 ? 2.557 12.439 18.951 1.00 95.75 181 ILE A O 1
ATOM 1455 N N . GLU A 1 182 ? 1.380 10.829 17.937 1.00 93.00 182 GLU A N 1
ATOM 1456 C CA . GLU A 1 182 ? 2.372 9.799 18.278 1.00 93.00 182 GLU A CA 1
ATOM 1457 C C . GLU A 1 182 ? 3.691 10.022 17.523 1.00 93.00 182 GLU A C 1
ATOM 1459 O O . GLU A 1 182 ? 4.765 9.907 18.115 1.00 93.00 182 GLU A O 1
ATOM 1464 N N . ALA A 1 183 ? 3.624 10.443 16.255 1.00 92.38 183 ALA A N 1
ATOM 1465 C CA . ALA A 1 183 ? 4.806 10.811 15.477 1.00 92.38 183 ALA A CA 1
ATOM 1466 C C . ALA A 1 183 ? 5.528 12.029 16.079 1.00 92.38 183 ALA A C 1
ATOM 1468 O O . ALA A 1 183 ? 6.750 11.997 16.233 1.00 92.38 183 ALA A O 1
ATOM 1469 N N . LEU A 1 184 ? 4.783 13.058 16.506 1.00 95.75 184 LEU A N 1
ATOM 1470 C CA . LEU A 1 184 ? 5.321 14.219 17.227 1.00 95.75 184 LEU A CA 1
ATOM 1471 C C . LEU A 1 184 ? 6.078 13.794 18.494 1.00 95.75 184 LEU A C 1
ATOM 1473 O O . LEU A 1 184 ? 7.189 14.260 18.745 1.00 95.75 184 LEU A O 1
ATOM 1477 N N . LEU A 1 185 ? 5.488 12.899 19.290 1.00 95.75 185 LEU A N 1
ATOM 1478 C CA . LEU A 1 185 ? 6.088 12.394 20.527 1.00 95.75 185 LEU A CA 1
ATOM 1479 C C . LEU A 1 185 ? 7.288 11.465 20.287 1.00 95.75 185 LEU A C 1
ATOM 1481 O O . LEU A 1 185 ? 8.072 11.242 21.210 1.00 95.75 185 LEU A O 1
ATOM 1485 N N . GLY A 1 186 ? 7.433 10.936 19.071 1.00 93.94 186 GLY A N 1
ATOM 1486 C CA . GLY A 1 186 ? 8.578 10.143 18.630 1.00 93.94 186 GLY A CA 1
ATOM 1487 C C . GLY A 1 186 ? 9.753 10.964 18.089 1.00 93.94 186 GLY A C 1
ATOM 1488 O O . GLY A 1 186 ? 10.821 10.398 17.851 1.00 93.94 186 GLY A O 1
ATOM 1489 N N . LEU A 1 187 ? 9.596 12.280 17.891 1.00 93.75 187 LEU A N 1
ATOM 1490 C CA . LEU A 1 187 ? 10.678 13.125 17.385 1.00 93.75 187 LEU A CA 1
ATOM 1491 C C . LEU A 1 187 ? 11.865 13.178 18.370 1.00 93.75 187 LEU A C 1
ATOM 1493 O O . LEU A 1 187 ? 11.661 13.232 19.587 1.00 93.75 187 LEU A O 1
ATOM 1497 N N . PRO A 1 188 ? 13.121 13.219 17.881 1.00 93.62 188 PRO A N 1
ATOM 1498 C CA . PRO A 1 188 ? 14.298 13.251 18.747 1.00 93.62 188 PRO A CA 1
ATOM 1499 C C . PRO A 1 188 ? 14.269 14.401 19.770 1.00 93.62 188 PRO A C 1
ATOM 1501 O O . PRO A 1 188 ? 14.356 15.570 19.400 1.00 93.62 188 PRO A O 1
ATOM 1504 N N . GLY A 1 189 ? 14.228 14.073 21.067 1.00 92.38 189 GLY A N 1
ATOM 1505 C CA . GLY A 1 189 ? 14.177 15.038 22.172 1.00 92.38 189 GLY A CA 1
ATOM 1506 C C . GLY A 1 189 ? 12.782 15.258 22.765 1.00 92.38 189 GLY A C 1
ATOM 1507 O O . GLY A 1 189 ? 12.688 15.777 23.878 1.00 92.38 189 GLY A O 1
ATOM 1508 N N . ALA A 1 190 ? 11.710 14.832 22.087 1.00 92.94 190 ALA A N 1
ATOM 1509 C CA . ALA A 1 190 ? 10.344 14.900 22.614 1.00 92.94 190 ALA A CA 1
ATOM 1510 C C . ALA A 1 190 ? 10.150 14.002 23.852 1.00 92.94 190 ALA A C 1
ATOM 1512 O O . ALA A 1 190 ? 9.412 14.351 24.774 1.00 92.94 190 ALA A O 1
ATOM 1513 N N . ASP A 1 191 ? 10.878 12.887 23.912 1.00 91.50 191 ASP A N 1
ATOM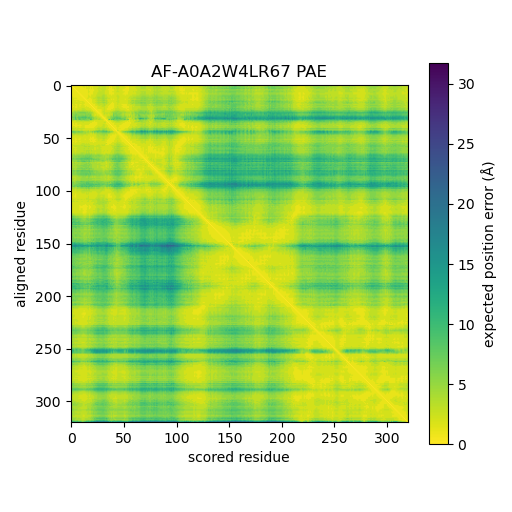 1514 C CA . ASP A 1 191 ? 10.917 11.931 25.020 1.00 91.50 191 ASP A CA 1
ATOM 1515 C C . ASP A 1 191 ? 11.425 12.538 26.340 1.00 91.50 191 ASP A C 1
ATOM 1517 O O . ASP A 1 191 ? 11.080 12.058 27.420 1.00 91.50 191 ASP A O 1
ATOM 1521 N N . GLN A 1 192 ? 12.189 13.633 26.270 1.00 91.69 192 GLN A N 1
ATOM 1522 C CA . GLN A 1 192 ? 12.705 14.348 27.441 1.00 91.69 192 GLN A CA 1
ATOM 1523 C C . GLN A 1 192 ? 11.654 15.237 28.125 1.00 91.69 192 GLN A C 1
ATOM 1525 O O . GLN A 1 192 ? 11.917 15.803 29.191 1.00 91.69 192 GLN A O 1
ATOM 1530 N N . ILE A 1 193 ? 10.476 15.400 27.518 1.00 95.12 193 ILE A N 1
ATOM 1531 C CA . ILE A 1 193 ? 9.394 16.239 28.029 1.00 95.12 193 ILE A CA 1
ATOM 1532 C C . ILE A 1 193 ? 8.341 15.360 28.707 1.00 95.12 193 ILE A C 1
ATOM 1534 O O . ILE A 1 193 ? 7.541 14.692 28.055 1.00 95.12 193 ILE A O 1
ATOM 1538 N N . GLU A 1 194 ? 8.270 15.423 30.040 1.00 93.19 194 GLU A N 1
ATOM 1539 C CA . GLU A 1 194 ? 7.340 14.609 30.845 1.00 93.19 194 GLU A CA 1
ATOM 1540 C C . GLU A 1 194 ? 5.863 14.780 30.449 1.00 93.19 194 GLU A C 1
ATOM 1542 O O . GLU A 1 194 ? 5.081 13.826 30.501 1.00 93.19 194 GLU A O 1
ATOM 1547 N N . LEU A 1 195 ? 5.473 15.977 29.992 1.00 95.81 195 LEU A N 1
ATOM 1548 C CA . LEU A 1 195 ? 4.108 16.250 29.529 1.00 95.81 195 LEU A CA 1
ATOM 1549 C C . LEU A 1 195 ? 3.707 15.423 28.299 1.00 95.81 195 LEU A C 1
ATOM 1551 O O . LEU A 1 195 ? 2.509 15.252 28.072 1.00 95.81 195 LEU A O 1
ATOM 1555 N N . GLY A 1 196 ? 4.662 14.846 27.561 1.00 95.19 196 GLY A N 1
ATOM 1556 C CA . GLY A 1 196 ? 4.374 13.942 26.449 1.00 95.19 196 GLY A CA 1
ATOM 1557 C C . GLY A 1 196 ? 3.560 12.717 26.882 1.00 95.19 196 GLY A C 1
ATOM 1558 O O . GLY A 1 196 ? 2.641 12.303 26.179 1.00 95.19 196 GLY A O 1
ATOM 1559 N N . LYS A 1 197 ? 3.794 12.196 28.098 1.00 95.38 197 LYS A N 1
ATOM 1560 C CA . LYS A 1 197 ? 3.004 11.084 28.665 1.00 95.38 197 LYS A CA 1
ATOM 1561 C C . LYS A 1 197 ? 1.540 11.476 28.877 1.00 95.38 197 LYS A C 1
ATOM 1563 O O . LYS A 1 197 ? 0.645 10.683 28.594 1.00 95.38 197 LYS A O 1
ATOM 1568 N N . LYS A 1 198 ? 1.297 12.702 29.358 1.00 95.94 198 LYS A N 1
ATOM 1569 C CA . LYS A 1 198 ? -0.057 13.235 29.566 1.00 95.94 198 LYS A CA 1
ATOM 1570 C C . LYS A 1 198 ? -0.771 13.446 28.232 1.00 95.94 198 LYS A C 1
ATOM 1572 O O . LYS A 1 198 ? -1.916 13.026 28.105 1.00 95.94 198 LYS A O 1
ATOM 1577 N N . LEU A 1 199 ? -0.090 14.053 27.257 1.00 97.38 199 LEU A N 1
ATOM 1578 C CA . LEU A 1 199 ? -0.621 14.254 25.909 1.00 97.38 199 LEU A CA 1
ATOM 1579 C C . LEU A 1 199 ? -1.030 12.918 25.278 1.00 97.38 199 LEU A C 1
ATOM 1581 O O . LEU A 1 199 ? -2.188 12.762 24.897 1.00 97.38 199 LEU A O 1
ATOM 1585 N N . ARG A 1 200 ? -0.135 11.922 25.279 1.00 96.50 200 ARG A N 1
ATOM 1586 C CA . ARG A 1 200 ? -0.441 10.569 24.789 1.00 96.50 200 ARG A CA 1
ATOM 1587 C C . ARG A 1 200 ? -1.643 9.954 25.503 1.00 96.50 200 ARG A C 1
ATOM 1589 O O . ARG A 1 200 ? -2.546 9.445 24.852 1.00 96.50 200 ARG A O 1
ATOM 1596 N N . GLY A 1 201 ? -1.681 10.027 26.836 1.00 95.88 201 GLY A N 1
ATOM 1597 C CA . GLY A 1 201 ? -2.763 9.446 27.636 1.00 95.88 201 GLY A CA 1
ATOM 1598 C C . GLY A 1 201 ? -4.142 10.057 27.365 1.00 95.88 201 GLY A C 1
ATOM 1599 O O . GLY A 1 201 ? -5.151 9.383 27.554 1.00 95.88 201 GLY A O 1
ATOM 1600 N N . GLN A 1 202 ? -4.198 11.311 26.911 1.00 95.38 202 GLN A N 1
ATOM 1601 C CA . GLN A 1 202 ? -5.449 11.973 26.534 1.00 95.38 202 GLN A CA 1
ATOM 1602 C C . GLN A 1 202 ? -5.803 11.763 25.056 1.00 95.38 202 GLN A C 1
ATOM 1604 O O . GLN A 1 202 ? -6.980 11.589 24.740 1.00 95.38 2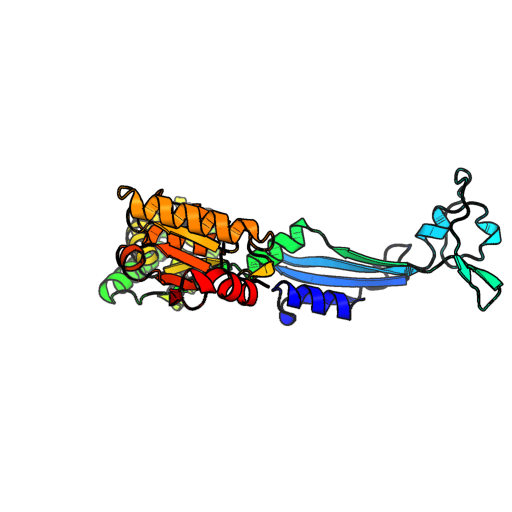02 GLN A O 1
ATOM 1609 N N . ALA A 1 203 ? -4.804 11.745 24.171 1.00 96.06 203 ALA A N 1
ATOM 1610 C CA . ALA A 1 203 ? -4.991 11.597 22.732 1.00 96.06 203 ALA A CA 1
ATOM 1611 C C . ALA A 1 203 ? -5.293 10.148 22.319 1.00 96.06 203 ALA A C 1
ATOM 1613 O O . ALA A 1 203 ? -6.284 9.917 21.633 1.00 96.06 203 ALA A O 1
ATOM 1614 N N . GLN A 1 204 ? -4.504 9.165 22.773 1.00 94.81 204 GLN A N 1
ATOM 1615 C CA . GLN A 1 204 ? -4.589 7.779 22.290 1.00 94.81 204 GLN A CA 1
ATOM 1616 C C . GLN A 1 204 ? -5.995 7.168 22.418 1.00 94.81 204 GLN A C 1
ATOM 1618 O O . GLN A 1 204 ? -6.501 6.656 21.422 1.00 94.81 204 GLN A O 1
ATOM 1623 N N . PRO A 1 205 ? -6.702 7.281 23.563 1.00 94.19 205 PRO A N 1
ATOM 1624 C CA . PRO A 1 205 ? -8.044 6.712 23.677 1.00 94.19 205 PRO A CA 1
ATOM 1625 C C . PRO A 1 205 ? -9.062 7.376 22.744 1.00 94.19 205 PRO A C 1
ATOM 1627 O O . PRO A 1 205 ? -10.098 6.792 22.440 1.00 94.19 205 PRO A O 1
ATOM 1630 N N . LEU A 1 206 ? -8.822 8.632 22.357 1.00 94.31 206 LEU A N 1
ATOM 1631 C CA . LEU A 1 206 ? -9.681 9.364 21.434 1.00 94.31 206 LEU A CA 1
ATOM 1632 C C . LEU A 1 206 ? -9.367 8.986 19.986 1.00 94.31 206 LEU A C 1
ATOM 1634 O O . LEU A 1 206 ? -10.300 8.798 19.211 1.00 94.31 206 LEU A O 1
ATOM 1638 N N . ILE A 1 207 ? -8.083 8.810 19.659 1.00 94.06 207 ILE A N 1
ATOM 1639 C CA . ILE A 1 207 ? -7.605 8.304 18.368 1.00 94.06 207 ILE A CA 1
ATOM 1640 C C . ILE A 1 207 ? -8.177 6.906 18.112 1.00 94.06 207 ILE A C 1
ATOM 1642 O O . ILE A 1 207 ? -8.846 6.709 17.104 1.00 94.06 207 ILE A O 1
ATOM 1646 N N . ASP A 1 208 ? -8.022 5.971 19.052 1.00 91.19 208 ASP A N 1
ATOM 1647 C CA . ASP A 1 208 ? -8.495 4.586 18.905 1.00 91.19 208 ASP A CA 1
ATOM 1648 C C . ASP A 1 208 ? -10.014 4.499 18.656 1.00 91.19 208 ASP A C 1
ATOM 1650 O O . ASP A 1 208 ? -10.499 3.632 17.924 1.00 91.19 208 ASP A O 1
ATOM 1654 N N . GLU A 1 209 ? -10.780 5.406 19.268 1.00 91.88 209 GLU A N 1
ATOM 1655 C CA . GLU A 1 209 ? -12.235 5.481 19.122 1.00 91.88 209 GLU A CA 1
ATOM 1656 C C . GLU A 1 209 ? -12.668 6.174 17.821 1.00 91.88 209 GLU A C 1
ATOM 1658 O O . GLU A 1 209 ? -13.663 5.779 17.207 1.00 91.88 209 GLU A O 1
ATOM 1663 N N . SER A 1 210 ? -11.945 7.221 17.425 1.00 94.31 210 SER A N 1
ATOM 1664 C CA . SER A 1 210 ? -12.402 8.204 16.435 1.00 94.31 210 SER A CA 1
ATOM 1665 C C . SER A 1 210 ? -11.752 8.037 15.071 1.00 94.31 210 SER A C 1
ATOM 1667 O O . SER A 1 210 ? -12.332 8.460 14.077 1.00 94.31 210 SER A O 1
ATOM 1669 N N . PHE A 1 211 ? -10.586 7.399 15.006 1.00 95.25 211 PHE A N 1
ATOM 1670 C CA . PHE A 1 211 ? -9.792 7.235 13.795 1.00 95.25 211 PHE A CA 1
ATOM 1671 C C . PHE A 1 211 ? -9.598 5.770 13.456 1.00 95.25 211 PHE A C 1
ATOM 1673 O O . PHE A 1 211 ? -9.724 4.896 14.319 1.00 95.25 211 PHE A O 1
ATOM 1680 N N . ARG A 1 212 ? -9.276 5.498 12.192 1.00 94.81 212 ARG A N 1
ATOM 1681 C CA . ARG A 1 212 ? -8.735 4.219 11.739 1.00 94.81 212 ARG A CA 1
ATOM 1682 C C . ARG A 1 212 ? -7.542 4.433 10.826 1.00 94.81 212 ARG A C 1
ATOM 1684 O O . ARG A 1 212 ? -7.546 5.352 10.016 1.00 94.81 212 ARG A O 1
ATOM 1691 N N . THR A 1 213 ? -6.589 3.520 10.918 1.00 95.94 213 THR A N 1
ATOM 1692 C CA . 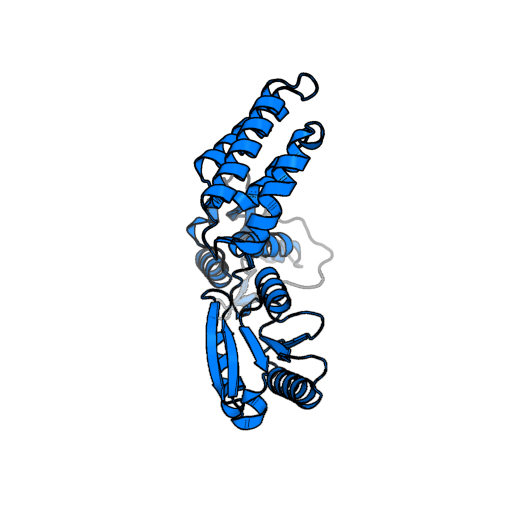THR A 1 213 ? -5.561 3.335 9.902 1.00 95.94 213 THR A CA 1
ATOM 1693 C C . THR A 1 213 ? -6.100 2.379 8.845 1.00 95.94 213 THR A C 1
ATOM 1695 O O . THR A 1 213 ? -6.687 1.343 9.174 1.00 95.94 213 THR A O 1
ATOM 1698 N N . VAL A 1 214 ? -5.929 2.728 7.575 1.00 97.88 214 VAL A N 1
ATOM 1699 C CA . VAL A 1 214 ? -6.373 1.909 6.449 1.00 97.88 214 VAL A CA 1
ATOM 1700 C C . VAL A 1 214 ? -5.334 1.934 5.335 1.00 97.88 214 VAL A C 1
ATOM 1702 O O . VAL A 1 214 ? -4.798 2.980 4.989 1.00 97.88 214 VAL A O 1
ATOM 1705 N N . LEU A 1 215 ? -5.059 0.767 4.751 1.00 98.44 215 LEU A N 1
ATOM 1706 C CA . LEU A 1 215 ? -4.328 0.667 3.492 1.00 98.44 215 LEU A CA 1
ATOM 1707 C C . LEU A 1 215 ? -5.327 0.538 2.341 1.00 98.44 215 LEU A C 1
ATOM 1709 O O . LEU A 1 215 ? -5.874 -0.537 2.083 1.00 98.44 215 LEU A O 1
ATOM 1713 N N . ARG A 1 216 ? -5.526 1.621 1.592 1.00 97.50 216 ARG A N 1
ATOM 1714 C CA . ARG A 1 216 ? -6.371 1.718 0.394 1.00 97.50 216 ARG A CA 1
ATOM 1715 C C . ARG A 1 216 ? -5.743 1.054 -0.837 1.00 97.50 216 ARG A C 1
ATOM 1717 O O . ARG A 1 216 ? -5.792 1.570 -1.951 1.00 97.50 216 ARG A O 1
ATOM 1724 N N . LEU A 1 217 ? -5.149 -0.128 -0.653 1.00 97.88 217 LEU A N 1
ATOM 1725 C CA . LEU A 1 217 ? -4.585 -0.920 -1.745 1.00 97.88 217 LEU A CA 1
ATOM 1726 C C . LEU A 1 217 ? -5.668 -1.211 -2.784 1.00 97.88 217 LEU A C 1
ATOM 1728 O O . LEU A 1 217 ? -6.794 -1.580 -2.427 1.00 97.88 217 LEU A O 1
ATOM 1732 N N . ARG A 1 218 ? -5.322 -1.123 -4.072 1.00 96.62 218 ARG A N 1
ATOM 1733 C CA . ARG A 1 218 ? -6.229 -1.595 -5.123 1.00 96.62 218 ARG A CA 1
ATOM 1734 C C . ARG A 1 218 ? -6.584 -3.068 -4.868 1.00 96.62 218 ARG A C 1
ATOM 1736 O O . ARG A 1 218 ? -5.681 -3.843 -4.529 1.00 96.62 218 ARG A O 1
ATOM 1743 N N . PRO A 1 219 ? -7.851 -3.489 -5.042 1.00 96.12 219 PRO A N 1
ATOM 1744 C CA . PRO A 1 219 ? -8.278 -4.841 -4.689 1.00 96.12 219 PRO A CA 1
ATOM 1745 C C . PRO A 1 219 ? -7.412 -5.949 -5.296 1.00 96.12 219 PRO A C 1
ATOM 1747 O O . PRO A 1 219 ? -7.030 -6.870 -4.576 1.00 96.12 219 PRO A O 1
ATOM 1750 N N . HIS A 1 220 ? -6.983 -5.825 -6.558 1.00 94.31 220 HIS A N 1
ATOM 1751 C CA . HIS A 1 220 ? -6.108 -6.800 -7.223 1.00 94.31 220 HIS A CA 1
ATOM 1752 C C . HIS A 1 220 ? -4.673 -6.862 -6.659 1.00 94.31 220 HIS A C 1
ATOM 1754 O O . HIS A 1 220 ? -4.024 -7.901 -6.785 1.00 94.31 220 HIS A O 1
ATOM 1760 N N . LEU A 1 221 ? -4.208 -5.848 -5.917 1.00 95.88 221 LEU A N 1
ATOM 1761 C CA . LEU A 1 221 ? -2.898 -5.837 -5.238 1.00 95.88 221 LEU A CA 1
ATOM 1762 C C . LEU A 1 221 ? -2.949 -6.283 -3.777 1.00 95.88 221 LEU A C 1
ATOM 1764 O O . LEU A 1 221 ? -1.935 -6.729 -3.247 1.00 95.88 221 LEU A O 1
ATOM 1768 N N . ALA A 1 222 ? -4.112 -6.195 -3.126 1.00 97.06 222 ALA A N 1
ATOM 1769 C CA . ALA A 1 222 ? -4.239 -6.526 -1.708 1.00 97.06 222 ALA A CA 1
ATOM 1770 C C . ALA A 1 222 ? -3.713 -7.948 -1.392 1.00 97.06 222 ALA A C 1
ATOM 1772 O O . ALA A 1 222 ? -4.069 -8.900 -2.099 1.00 97.06 222 ALA A O 1
ATOM 1773 N N . PRO A 1 223 ? -2.897 -8.140 -0.340 1.00 96.38 223 PRO A N 1
ATOM 1774 C CA . PRO A 1 223 ? -2.297 -9.443 -0.027 1.00 96.38 223 PRO A CA 1
ATOM 1775 C C . PRO A 1 223 ? -3.352 -10.502 0.316 1.00 96.38 223 PRO A C 1
ATOM 1777 O O . PRO A 1 223 ? -3.176 -11.695 0.061 1.00 96.38 223 PRO A O 1
ATOM 1780 N N . ILE A 1 224 ? -4.475 -10.056 0.873 1.00 97.69 224 ILE A N 1
ATOM 1781 C CA . ILE A 1 224 ? -5.665 -10.846 1.158 1.00 97.69 224 ILE A CA 1
ATOM 1782 C C . ILE A 1 224 ? -6.824 -10.143 0.457 1.00 97.69 224 ILE A C 1
ATOM 1784 O O . ILE A 1 224 ? -6.959 -8.928 0.547 1.00 97.69 224 ILE A O 1
ATOM 1788 N N . LYS A 1 225 ? -7.651 -10.901 -0.267 1.00 97.75 225 LYS A N 1
ATOM 1789 C CA . LYS A 1 225 ? -8.830 -10.364 -0.963 1.00 97.75 225 LYS A CA 1
ATOM 1790 C C . LYS A 1 225 ? -10.058 -10.374 -0.066 1.00 97.75 225 LYS A C 1
ATOM 1792 O O . LYS A 1 225 ? -10.863 -9.453 -0.107 1.00 97.75 225 LYS A O 1
ATOM 1797 N N . VAL A 1 226 ? -10.193 -11.435 0.729 1.00 98.31 226 VAL A N 1
ATOM 1798 C CA . VAL A 1 226 ? -11.369 -11.665 1.567 1.00 98.31 226 VAL A CA 1
ATOM 1799 C C . VAL A 1 226 ? -10.951 -12.256 2.906 1.00 98.31 226 VAL A C 1
ATOM 1801 O O . VAL A 1 226 ? -10.273 -13.287 2.951 1.00 98.31 226 VAL A O 1
ATOM 1804 N N . ALA A 1 227 ? -11.388 -11.643 3.998 1.00 98.44 227 ALA A N 1
ATOM 1805 C CA . ALA A 1 227 ? -11.287 -12.221 5.332 1.00 98.44 227 ALA A CA 1
ATOM 1806 C C . ALA A 1 227 ? -12.664 -12.704 5.795 1.00 98.44 227 ALA A C 1
ATOM 1808 O O . ALA A 1 227 ? -13.646 -11.997 5.611 1.00 98.44 227 ALA A O 1
ATOM 1809 N N . VAL A 1 228 ? -12.749 -13.908 6.357 1.00 98.56 228 VAL A N 1
ATOM 1810 C CA . VAL A 1 228 ? -14.011 -14.520 6.791 1.00 98.56 228 VAL A CA 1
ATOM 1811 C C . VAL A 1 228 ? -13.994 -14.726 8.300 1.00 98.56 228 VAL A C 1
ATOM 1813 O O . VAL A 1 228 ? -13.071 -15.350 8.829 1.00 98.56 228 VAL A O 1
ATOM 1816 N N . PHE A 1 229 ? -15.022 -14.233 8.984 1.00 97.94 229 PHE A N 1
ATOM 1817 C CA . PHE A 1 229 ? -15.110 -14.213 10.442 1.00 97.94 229 PHE A CA 1
ATOM 1818 C C . PHE A 1 229 ? -16.401 -14.869 10.931 1.00 97.94 229 PHE A C 1
ATOM 1820 O O . PHE 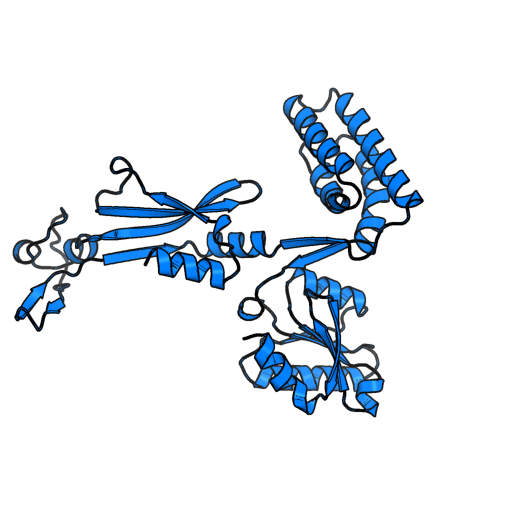A 1 229 ? -17.474 -14.555 10.412 1.00 97.94 229 PHE A O 1
ATOM 1827 N N . PRO A 1 230 ? -16.354 -15.723 11.963 1.00 97.62 230 PRO A N 1
ATOM 1828 C CA . PRO A 1 230 ? -17.544 -16.048 12.732 1.00 97.62 230 PRO A CA 1
ATOM 1829 C C . PRO A 1 230 ? -17.837 -14.923 13.735 1.00 97.62 230 PRO A C 1
ATOM 1831 O O . PRO A 1 230 ? -16.940 -14.450 14.433 1.00 97.62 230 PRO A O 1
ATOM 1834 N N . LEU A 1 231 ? -19.106 -14.530 13.881 1.00 95.94 231 LEU A N 1
ATOM 1835 C CA . LEU A 1 231 ? -19.514 -13.525 14.870 1.00 95.94 231 LEU A CA 1
ATOM 1836 C C . LEU A 1 231 ? -19.189 -13.973 16.306 1.00 95.94 231 LEU A C 1
ATOM 1838 O O . LEU A 1 231 ? -18.824 -13.159 17.155 1.00 95.94 231 LEU A O 1
ATOM 1842 N N . LYS A 1 232 ? -19.313 -15.279 16.579 1.00 94.69 232 LYS A N 1
ATOM 1843 C CA . LYS A 1 232 ? -18.927 -15.899 17.849 1.00 94.69 232 LYS A CA 1
ATOM 1844 C C . LYS A 1 232 ? -18.070 -17.137 17.618 1.00 94.69 232 LYS A C 1
ATOM 1846 O O . LYS A 1 232 ? -18.529 -18.127 17.059 1.00 94.69 232 LYS A O 1
ATOM 1851 N N . ARG A 1 233 ? -16.850 -17.103 18.155 1.00 93.31 233 ARG A N 1
ATOM 1852 C CA . ARG A 1 233 ? -15.870 -18.200 18.086 1.00 93.31 233 ARG A CA 1
ATOM 1853 C C . ARG A 1 233 ? -16.262 -19.471 18.847 1.00 93.31 233 ARG A C 1
ATOM 1855 O O . ARG A 1 233 ? -15.695 -20.522 18.602 1.00 93.31 233 ARG A O 1
ATOM 1862 N N . ASN A 1 234 ? -17.181 -19.373 19.807 1.00 94.19 234 ASN A N 1
ATOM 1863 C CA . ASN A 1 234 ? -17.612 -20.490 20.655 1.00 94.19 234 ASN A CA 1
ATOM 1864 C C . ASN A 1 234 ? -18.907 -21.155 20.163 1.00 94.19 234 ASN A C 1
ATOM 1866 O O . ASN A 1 234 ? -19.525 -21.902 20.915 1.00 94.19 234 ASN A O 1
ATOM 1870 N N . HIS A 1 235 ? -19.351 -20.835 18.946 1.00 96.56 235 HIS A N 1
ATOM 1871 C CA . HIS A 1 235 ? -20.527 -21.440 18.340 1.00 96.56 235 HIS A CA 1
ATOM 1872 C C . HIS A 1 235 ? -20.114 -22.254 17.113 1.00 96.56 235 HIS A C 1
ATOM 1874 O O . HIS A 1 235 ? -19.842 -21.686 16.051 1.00 96.56 235 HIS A O 1
ATOM 1880 N N . ASP A 1 236 ? -20.112 -23.579 17.248 1.00 95.88 236 ASP A N 1
ATOM 1881 C CA . ASP A 1 236 ? -19.587 -24.503 16.234 1.00 95.88 236 ASP A CA 1
ATOM 1882 C C . ASP A 1 236 ? -20.239 -24.306 14.862 1.00 95.88 236 ASP A C 1
ATOM 1884 O O . ASP A 1 236 ? -19.549 -24.263 13.846 1.00 95.88 236 ASP A O 1
ATOM 1888 N N . GLY A 1 237 ? -21.555 -24.063 14.826 1.00 96.81 237 GLY A N 1
ATOM 1889 C CA . GLY A 1 237 ? -22.269 -23.800 13.573 1.00 96.81 237 GLY A CA 1
ATOM 1890 C C . GLY A 1 237 ? -21.764 -22.564 12.817 1.00 96.81 237 GLY A C 1
ATOM 1891 O O . GLY A 1 237 ? -21.681 -22.591 11.591 1.00 96.81 237 GLY A O 1
ATOM 1892 N N . LEU A 1 238 ? -21.359 -21.497 13.522 1.00 97.00 238 LEU A N 1
ATOM 1893 C CA . LEU A 1 238 ? -20.843 -20.278 12.882 1.00 97.00 238 LEU A CA 1
ATOM 1894 C C . LEU A 1 238 ? -19.411 -20.492 12.398 1.00 97.00 238 LEU A C 1
ATOM 1896 O O . LEU A 1 238 ? -19.060 -20.095 11.289 1.00 97.00 238 LEU A O 1
ATOM 1900 N N . VAL A 1 239 ? -18.595 -21.145 13.227 1.00 97.69 239 VAL A N 1
ATOM 1901 C CA . VAL A 1 239 ? -17.195 -21.457 12.927 1.00 97.69 239 VAL A CA 1
ATOM 1902 C C . VAL A 1 239 ? -17.091 -22.362 11.702 1.00 97.69 239 VAL A C 1
ATOM 1904 O O . VAL A 1 239 ? -16.348 -22.052 10.768 1.00 97.69 239 VAL A O 1
ATOM 1907 N N . GLU A 1 240 ? -17.863 -23.448 11.659 1.00 97.88 240 GLU A N 1
ATOM 1908 C CA . GLU A 1 240 ? -17.830 -24.380 10.532 1.00 97.88 240 GLU A CA 1
ATOM 1909 C C . GLU A 1 240 ? -18.375 -23.753 9.248 1.00 97.88 240 GLU A C 1
ATOM 1911 O O . GLU A 1 240 ? -17.775 -23.927 8.183 1.00 97.88 240 GLU A O 1
ATOM 1916 N N . THR A 1 241 ? -19.422 -22.928 9.345 1.00 97.88 241 THR A N 1
ATOM 1917 C CA . THR A 1 241 ? -19.946 -22.166 8.200 1.00 97.88 241 THR A CA 1
ATOM 1918 C C . THR A 1 241 ? -18.903 -21.182 7.662 1.00 97.88 241 THR A C 1
ATOM 1920 O O . THR A 1 241 ? -18.609 -21.189 6.467 1.00 97.88 241 THR A O 1
ATOM 1923 N N . ALA A 1 242 ? -18.256 -20.395 8.528 1.00 98.19 242 ALA A N 1
ATOM 1924 C CA . ALA A 1 242 ? -17.198 -19.459 8.139 1.00 98.19 242 ALA A CA 1
ATOM 1925 C C . ALA A 1 242 ? -16.004 -20.168 7.478 1.00 98.19 242 ALA A C 1
ATOM 1927 O O . ALA A 1 242 ? -15.511 -19.737 6.431 1.00 98.19 242 ALA A O 1
ATOM 1928 N N . ARG A 1 243 ? -15.561 -21.303 8.033 1.00 98.06 243 ARG A N 1
ATOM 1929 C CA . ARG A 1 243 ? -14.503 -22.128 7.429 1.00 98.06 243 ARG A CA 1
ATOM 1930 C C . ARG A 1 243 ? -14.928 -22.703 6.079 1.00 98.06 243 ARG A C 1
ATOM 1932 O O . ARG A 1 243 ? -14.114 -22.727 5.154 1.00 98.06 243 ARG A O 1
ATOM 1939 N N . GLY A 1 244 ? -16.179 -23.145 5.956 1.00 97.69 244 GLY A N 1
ATOM 1940 C CA . GLY A 1 244 ? -16.775 -23.626 4.709 1.00 97.69 244 GLY A CA 1
ATOM 1941 C C . GLY A 1 244 ? -16.758 -22.562 3.616 1.00 97.69 244 GLY A C 1
ATOM 1942 O O . GLY A 1 244 ? -16.193 -22.795 2.547 1.00 97.69 244 GLY A O 1
ATOM 1943 N N . ILE A 1 245 ? -17.267 -21.367 3.922 1.00 97.38 245 ILE A N 1
ATOM 1944 C CA . ILE A 1 245 ? -17.259 -20.211 3.016 1.00 97.38 245 ILE A CA 1
ATOM 1945 C C . ILE A 1 245 ? -15.832 -19.862 2.600 1.00 97.38 245 ILE A C 1
ATOM 1947 O O . ILE A 1 245 ? -15.538 -19.753 1.409 1.00 97.38 245 ILE A O 1
ATOM 1951 N N . ARG A 1 246 ? -14.904 -19.769 3.561 1.00 97.44 246 ARG A N 1
ATOM 1952 C CA . ARG A 1 246 ? -13.493 -19.485 3.275 1.00 97.44 246 ARG A CA 1
ATOM 1953 C C . ARG A 1 246 ? -12.891 -20.500 2.300 1.00 97.44 246 ARG A C 1
ATOM 1955 O O . ARG A 1 246 ? -12.179 -20.094 1.381 1.00 97.44 246 ARG A O 1
ATOM 1962 N N . ARG A 1 247 ? -13.152 -21.802 2.495 1.00 97.00 247 ARG A N 1
ATOM 1963 C CA . ARG A 1 247 ? -12.682 -22.876 1.597 1.00 97.00 247 ARG A CA 1
ATOM 1964 C C . ARG A 1 247 ? -13.289 -22.742 0.203 1.00 97.00 247 ARG A C 1
ATOM 1966 O O . ARG A 1 247 ? -12.546 -22.821 -0.771 1.00 97.00 247 ARG A O 1
ATOM 1973 N N . SER A 1 248 ? -14.594 -22.486 0.118 1.00 95.50 248 SER A N 1
ATOM 1974 C CA . SER A 1 248 ? -15.300 -22.289 -1.152 1.00 95.50 248 SER A CA 1
ATOM 1975 C C . SER A 1 248 ? -14.689 -21.138 -1.950 1.00 95.50 248 SER A C 1
ATOM 1977 O O . SER A 1 248 ? -14.263 -21.328 -3.086 1.00 95.50 248 SER A O 1
ATOM 1979 N N . LEU A 1 249 ? -14.517 -19.971 -1.323 1.00 95.38 249 LEU A N 1
ATOM 1980 C CA . LEU A 1 249 ? -13.914 -18.804 -1.972 1.00 95.38 249 LEU A CA 1
ATOM 1981 C C . LEU A 1 249 ? -12.454 -19.048 -2.394 1.00 95.38 249 LEU A C 1
ATOM 1983 O O . LEU A 1 249 ? -12.047 -18.630 -3.476 1.00 95.38 249 LEU A O 1
ATOM 1987 N N . GLN A 1 250 ? -11.668 -19.752 -1.569 1.00 94.94 250 GLN A N 1
ATOM 1988 C CA . GLN A 1 250 ? -10.274 -20.088 -1.885 1.00 94.94 250 GLN A CA 1
ATOM 1989 C C . GLN A 1 250 ? -10.156 -21.054 -3.075 1.00 94.94 250 GLN A C 1
ATOM 1991 O O . GLN A 1 250 ? -9.182 -20.968 -3.826 1.00 94.94 250 GLN A O 1
ATOM 1996 N N . SER A 1 251 ? -11.122 -21.966 -3.243 1.00 92.19 251 SER A N 1
ATOM 1997 C CA . SER A 1 251 ? -11.096 -23.021 -4.268 1.00 92.19 251 SER A CA 1
ATOM 1998 C C . SER A 1 251 ? -11.133 -22.486 -5.701 1.00 92.19 251 SER A C 1
ATOM 2000 O O . SER A 1 251 ? -10.580 -23.109 -6.602 1.00 92.19 251 SER A O 1
ATOM 2002 N N . GLY A 1 252 ? -11.692 -21.289 -5.906 1.00 80.75 252 GLY A N 1
ATOM 2003 C CA . GLY A 1 252 ? -11.711 -20.630 -7.211 1.00 80.75 252 GLY A CA 1
ATOM 2004 C C . GLY A 1 252 ? -10.341 -20.146 -7.703 1.00 80.75 252 GLY A C 1
ATOM 2005 O O . GLY A 1 252 ? -10.250 -19.663 -8.827 1.00 80.75 252 GLY A O 1
ATOM 2006 N N . GLY A 1 253 ? -9.285 -20.203 -6.879 1.00 83.88 253 GLY A N 1
ATOM 2007 C CA . GLY A 1 253 ? -7.899 -19.864 -7.247 1.00 83.88 253 GLY A CA 1
ATOM 2008 C C . GLY A 1 253 ? -7.614 -18.377 -7.511 1.00 83.88 253 GLY A C 1
ATOM 2009 O O . GLY A 1 253 ? -6.460 -17.966 -7.503 1.00 83.88 253 GLY A O 1
ATOM 2010 N N . ARG A 1 254 ? -8.652 -17.555 -7.697 1.00 82.25 254 ARG A N 1
ATOM 2011 C CA . ARG A 1 254 ? -8.551 -16.119 -8.015 1.00 82.25 254 ARG A CA 1
ATOM 2012 C C . ARG A 1 254 ? -8.448 -15.211 -6.790 1.00 82.25 254 ARG A C 1
ATOM 2014 O O . ARG A 1 254 ? -8.079 -14.051 -6.916 1.00 82.25 254 ARG A O 1
ATOM 2021 N N . MET A 1 255 ? -8.786 -15.720 -5.606 1.00 91.81 255 MET A N 1
ATOM 2022 C CA . MET A 1 255 ? -8.855 -14.931 -4.377 1.00 91.81 255 MET A CA 1
ATOM 2023 C C . MET A 1 255 ? -8.036 -15.578 -3.270 1.00 91.81 255 MET A C 1
ATOM 2025 O O . MET A 1 255 ? -8.253 -16.733 -2.897 1.00 91.81 255 MET A O 1
ATOM 2029 N N . ARG A 1 256 ? -7.112 -14.812 -2.688 1.00 96.12 256 ARG A N 1
ATOM 2030 C CA . ARG A 1 256 ? -6.479 -15.189 -1.425 1.00 96.12 256 ARG A CA 1
ATOM 2031 C C . ARG A 1 256 ? -7.453 -14.891 -0.293 1.00 96.12 256 ARG A C 1
ATOM 2033 O O . ARG A 1 256 ? -7.781 -13.728 -0.069 1.00 96.12 256 ARG A O 1
ATOM 2040 N N . THR A 1 257 ? -7.888 -15.924 0.425 1.00 97.38 257 THR A N 1
ATOM 2041 C CA . THR A 1 257 ? -8.820 -15.763 1.545 1.00 97.38 257 THR A CA 1
ATOM 2042 C C . THR A 1 257 ? -8.238 -16.248 2.861 1.00 97.38 257 THR A C 1
ATOM 2044 O O . THR A 1 257 ? -7.447 -17.204 2.905 1.00 97.38 257 THR A O 1
ATOM 2047 N N . VAL A 1 258 ? -8.651 -15.605 3.948 1.00 97.50 258 VAL A N 1
ATOM 2048 C CA . VAL A 1 258 ? -8.243 -15.954 5.313 1.00 97.50 258 VAL A CA 1
ATOM 2049 C C . VAL A 1 258 ? -9.454 -16.125 6.215 1.00 97.50 258 VAL A C 1
ATOM 2051 O O . VAL A 1 258 ? -10.532 -15.614 5.932 1.00 97.50 258 VAL A O 1
ATOM 2054 N N . TYR A 1 259 ? -9.260 -16.883 7.284 1.00 98.12 259 TYR A N 1
ATOM 2055 C CA . TYR A 1 259 ? -10.214 -17.052 8.370 1.00 98.12 259 TYR A CA 1
ATOM 2056 C C . TYR A 1 259 ? -9.578 -16.490 9.641 1.00 98.12 259 TYR A C 1
ATOM 2058 O O . TYR A 1 259 ? -8.383 -16.714 9.853 1.00 98.12 259 TYR A O 1
ATOM 2066 N N . ASP A 1 260 ? -10.353 -15.796 10.469 1.00 95.94 260 ASP A N 1
ATOM 2067 C CA . ASP A 1 260 ? -9.882 -15.272 11.754 1.00 95.94 260 ASP A CA 1
ATOM 2068 C C . ASP A 1 260 ? -11.019 -15.261 12.791 1.00 95.94 260 ASP A C 1
ATOM 2070 O O . ASP A 1 260 ? -12.115 -14.779 12.520 1.00 95.94 260 ASP A O 1
ATOM 2074 N N . ASP A 1 261 ? -10.762 -15.792 13.982 1.00 95.81 261 ASP A N 1
ATOM 2075 C CA . ASP A 1 261 ? -11.672 -15.802 15.137 1.00 95.81 261 ASP A CA 1
ATOM 2076 C C . ASP A 1 261 ? -10.962 -15.368 16.436 1.00 95.81 261 ASP A C 1
ATOM 2078 O O . ASP A 1 261 ? -11.452 -15.584 17.552 1.00 95.81 261 ASP A O 1
ATOM 2082 N N . THR A 1 262 ? -9.789 -14.741 16.297 1.00 94.62 262 THR A N 1
ATOM 2083 C CA . THR A 1 262 ? -8.874 -14.438 17.409 1.00 94.62 262 THR A CA 1
ATOM 2084 C C . THR A 1 262 ? -9.346 -13.291 18.304 1.00 94.62 262 THR A C 1
ATOM 2086 O O . THR A 1 262 ? -8.798 -13.088 19.391 1.00 94.62 262 THR A O 1
ATOM 2089 N N . GLY A 1 263 ? -10.372 -12.541 17.896 1.00 92.31 263 GLY A N 1
ATOM 2090 C CA . GLY A 1 263 ? -10.848 -11.365 18.616 1.00 92.31 263 GLY A CA 1
ATOM 2091 C C . GLY A 1 263 ? -12.305 -11.012 18.338 1.00 92.31 263 GLY A C 1
ATOM 2092 O O . GLY A 1 263 ? -13.004 -11.682 17.585 1.00 92.31 263 GLY A O 1
ATOM 2093 N N . ALA A 1 264 ? -12.763 -9.933 18.975 1.00 93.75 264 ALA A N 1
ATOM 2094 C CA . ALA A 1 264 ? -14.069 -9.349 18.693 1.00 93.75 264 ALA A CA 1
ATOM 2095 C C . ALA A 1 264 ? -14.113 -8.792 17.263 1.00 93.75 264 ALA A C 1
ATOM 2097 O O . ALA A 1 264 ? -13.106 -8.290 16.761 1.00 93.75 264 ALA A O 1
ATOM 2098 N N . ILE A 1 265 ? -15.294 -8.810 16.643 1.00 93.81 265 ILE A N 1
ATOM 2099 C CA . ILE A 1 265 ? -15.462 -8.474 15.224 1.00 93.81 265 ILE A CA 1
ATOM 2100 C C . ILE A 1 265 ? -14.890 -7.100 14.845 1.00 93.81 265 ILE A C 1
ATOM 2102 O O . ILE A 1 265 ? -14.214 -6.972 13.830 1.00 93.81 265 ILE A O 1
ATOM 2106 N N . GLY A 1 266 ? -15.057 -6.092 15.709 1.00 92.50 266 GLY A N 1
ATOM 2107 C CA . GLY A 1 266 ? -14.492 -4.759 15.488 1.00 92.50 266 GLY A CA 1
ATOM 2108 C C . GLY A 1 266 ? -12.964 -4.772 15.388 1.00 92.50 266 GLY A C 1
ATOM 2109 O O . GLY A 1 266 ? -12.407 -4.144 14.493 1.00 92.50 266 GLY A O 1
ATOM 2110 N N . LYS A 1 267 ? -12.281 -5.550 16.240 1.00 93.81 267 LYS A N 1
ATOM 2111 C CA . LYS A 1 267 ? -10.818 -5.707 16.196 1.00 93.81 267 LYS A CA 1
ATOM 2112 C C . LYS A 1 267 ? -10.370 -6.426 14.922 1.00 93.81 267 LYS A C 1
ATOM 2114 O O . LYS A 1 267 ? -9.343 -6.070 14.351 1.00 93.81 267 LYS A O 1
ATOM 2119 N N . LEU A 1 268 ? -11.143 -7.416 14.474 1.00 96.62 268 LEU A N 1
ATOM 2120 C CA . LEU A 1 268 ? -10.865 -8.135 13.231 1.00 96.62 268 LEU A CA 1
ATOM 2121 C C . LEU A 1 268 ? -10.993 -7.211 12.016 1.00 96.62 268 LEU A C 1
ATOM 2123 O O . LEU A 1 268 ? -10.096 -7.209 11.179 1.00 96.62 268 LEU A O 1
ATOM 2127 N N . TYR A 1 269 ? -12.032 -6.370 11.956 1.00 96.69 269 TYR A N 1
ATOM 2128 C CA . TYR A 1 269 ? -12.161 -5.360 10.901 1.00 96.69 269 TYR A CA 1
ATOM 2129 C C . TYR A 1 269 ? -10.995 -4.370 10.901 1.00 96.69 269 TYR A C 1
ATOM 2131 O O . TYR A 1 269 ? -10.409 -4.155 9.846 1.00 96.69 269 TYR A O 1
ATOM 2139 N N . ARG A 1 270 ? -10.595 -3.830 12.065 1.00 95.31 270 ARG A N 1
ATOM 2140 C CA . ARG A 1 270 ? -9.442 -2.911 12.149 1.00 95.31 270 ARG A CA 1
ATOM 2141 C C . ARG A 1 270 ? -8.158 -3.543 11.614 1.00 95.31 270 ARG A C 1
ATOM 2143 O O . ARG A 1 270 ? -7.493 -2.948 10.778 1.00 95.31 270 ARG A O 1
ATOM 2150 N N . ARG A 1 271 ? -7.876 -4.791 12.001 1.00 96.75 271 ARG A N 1
ATOM 2151 C CA . ARG A 1 271 ? -6.723 -5.545 11.488 1.00 96.75 271 ARG A CA 1
ATOM 2152 C C . ARG A 1 271 ? -6.741 -5.670 9.963 1.00 96.75 271 ARG A C 1
ATOM 2154 O O . ARG A 1 271 ? -5.688 -5.629 9.339 1.00 96.75 271 ARG A O 1
ATOM 2161 N N . GLN A 1 272 ? -7.911 -5.896 9.369 1.00 98.25 272 GLN A N 1
ATOM 2162 C CA . GLN A 1 272 ? -8.036 -6.031 7.918 1.00 98.25 272 GLN A CA 1
ATOM 2163 C C . GLN A 1 272 ? -7.914 -4.701 7.182 1.00 98.25 272 GLN A C 1
ATOM 2165 O O . GLN A 1 272 ? -7.303 -4.674 6.116 1.00 98.25 272 GLN A O 1
ATOM 2170 N N . ASP A 1 273 ? -8.450 -3.623 7.755 1.00 98.00 273 ASP A N 1
ATOM 2171 C CA . ASP A 1 273 ? -8.285 -2.271 7.226 1.00 98.00 273 ASP A CA 1
ATOM 2172 C C . ASP A 1 273 ? -6.789 -1.899 7.194 1.00 98.00 273 ASP A C 1
ATOM 2174 O O . ASP A 1 273 ? -6.285 -1.490 6.147 1.00 98.00 273 ASP A O 1
ATOM 2178 N N . GLU A 1 274 ? -6.057 -2.153 8.286 1.00 97.38 274 GLU A N 1
ATOM 2179 C CA . GLU A 1 274 ? -4.614 -1.881 8.416 1.00 97.38 274 GLU A CA 1
ATOM 2180 C C . GLU A 1 274 ? -3.744 -2.629 7.398 1.00 97.38 274 GLU A C 1
ATOM 2182 O O . GLU A 1 274 ? -2.727 -2.104 6.960 1.00 97.38 274 GLU A O 1
ATOM 2187 N N . ILE A 1 275 ? -4.124 -3.849 7.001 1.00 97.62 275 ILE A N 1
ATOM 2188 C CA . ILE A 1 275 ? -3.384 -4.637 5.993 1.00 97.62 275 ILE A CA 1
ATOM 2189 C C . ILE A 1 275 ? -3.989 -4.532 4.585 1.00 97.62 275 ILE A C 1
ATOM 2191 O O . ILE A 1 275 ? -3.531 -5.200 3.654 1.00 97.62 275 ILE A O 1
ATOM 2195 N N . GLY A 1 276 ? -5.023 -3.706 4.430 1.00 98.06 276 GLY A N 1
ATOM 2196 C CA . GLY A 1 276 ? -5.632 -3.357 3.155 1.00 98.06 276 GLY A CA 1
ATOM 2197 C C . GLY A 1 276 ? -6.466 -4.452 2.502 1.00 98.06 276 GLY A C 1
ATOM 2198 O O . GLY A 1 276 ? -6.622 -4.439 1.281 1.00 98.06 276 GLY A O 1
ATOM 2199 N N . THR A 1 277 ? -7.026 -5.381 3.278 1.00 98.44 277 THR A N 1
ATOM 2200 C CA . THR A 1 277 ? -7.973 -6.381 2.763 1.00 98.44 277 THR A CA 1
ATOM 2201 C C . THR A 1 277 ? -9.275 -5.687 2.337 1.00 98.44 277 THR A C 1
ATOM 2203 O O . THR A 1 277 ? -9.918 -5.063 3.179 1.00 98.44 277 THR A O 1
ATOM 2206 N N . PRO A 1 278 ? -9.709 -5.792 1.066 1.00 98.25 278 PRO A N 1
ATOM 2207 C CA . PRO A 1 278 ? -10.821 -4.996 0.550 1.00 98.25 278 PRO A CA 1
ATOM 2208 C C . PRO A 1 278 ? -12.190 -5.458 1.066 1.00 98.25 278 PRO A C 1
ATOM 2210 O O . PRO A 1 278 ? -13.078 -4.628 1.244 1.00 98.25 278 PRO A O 1
ATOM 2213 N N . PHE A 1 279 ? -12.368 -6.758 1.343 1.00 98.44 279 PHE A N 1
ATOM 2214 C CA . PHE A 1 279 ? -13.651 -7.307 1.789 1.00 98.44 279 PHE A CA 1
ATOM 2215 C C . PHE A 1 279 ? -13.525 -8.170 3.041 1.00 98.44 279 PHE A C 1
ATOM 2217 O O . PHE A 1 279 ? -12.671 -9.055 3.141 1.00 98.44 279 PHE A O 1
ATOM 2224 N N . CYS A 1 280 ? -14.440 -7.957 3.980 1.00 98.50 280 CYS A N 1
ATOM 2225 C CA . CYS A 1 280 ? -14.630 -8.821 5.138 1.00 98.50 280 CYS A CA 1
ATOM 2226 C C . CYS A 1 280 ? -16.016 -9.463 5.085 1.00 98.50 280 CYS A C 1
ATOM 2228 O O . CYS A 1 280 ? -17.006 -8.773 4.874 1.00 98.50 280 CYS A O 1
ATOM 2230 N N . VAL A 1 281 ? -16.093 -10.769 5.306 1.00 98.50 281 VAL A N 1
ATOM 2231 C CA . VAL A 1 281 ? -17.334 -11.542 5.348 1.00 98.50 281 VAL A CA 1
ATOM 2232 C C . VAL A 1 281 ? -17.567 -12.000 6.777 1.00 98.50 281 VAL A C 1
ATOM 2234 O O . VAL A 1 281 ? -16.727 -12.692 7.350 1.00 98.50 281 VAL A O 1
ATOM 2237 N N . THR A 1 282 ? -18.720 -11.662 7.335 1.00 98.31 282 THR A N 1
ATOM 2238 C CA . THR A 1 282 ? -19.097 -12.034 8.697 1.00 98.31 282 THR A CA 1
ATOM 2239 C C . THR A 1 282 ? -20.267 -13.002 8.670 1.00 98.31 282 THR A C 1
ATOM 2241 O O . THR A 1 282 ? -21.301 -12.737 8.058 1.00 98.31 282 THR A O 1
ATOM 2244 N N . VAL A 1 283 ? -20.075 -14.131 9.349 1.00 98.25 283 VAL A N 1
ATOM 2245 C CA . VAL A 1 283 ? -21.063 -15.190 9.545 1.00 98.25 283 VAL A CA 1
ATOM 2246 C C . VAL A 1 283 ? -21.702 -15.006 10.913 1.00 98.25 283 VAL A C 1
ATOM 2248 O O . VAL A 1 283 ? -21.037 -15.159 11.942 1.00 98.25 283 VAL A O 1
ATOM 2251 N N . ASP A 1 284 ? -22.985 -14.673 10.931 1.00 96.69 284 ASP A N 1
ATOM 2252 C CA . ASP A 1 284 ? -23.770 -14.436 12.140 1.00 96.69 284 ASP A CA 1
ATOM 2253 C C . ASP A 1 284 ? -24.906 -15.454 12.285 1.00 96.69 284 ASP A C 1
ATOM 2255 O O . ASP A 1 284 ? -25.034 -16.392 11.503 1.00 96.69 284 ASP A O 1
ATOM 2259 N N . PHE A 1 285 ? -25.705 -15.321 13.344 1.00 96.81 285 PHE A N 1
ATOM 2260 C CA . PHE A 1 285 ? -26.810 -16.245 13.606 1.00 96.81 285 PHE A CA 1
ATOM 2261 C C . PHE A 1 285 ? -27.842 -16.251 12.481 1.00 96.81 285 PHE A C 1
ATOM 2263 O O . PHE A 1 285 ? -28.331 -17.317 12.124 1.00 96.81 285 PHE A O 1
ATOM 2270 N N . GLN A 1 286 ? -28.091 -15.091 11.871 1.00 95.50 286 GLN A N 1
ATOM 2271 C CA . GLN A 1 286 ? -29.005 -14.974 10.745 1.00 95.50 286 GLN A CA 1
ATOM 2272 C C . GLN A 1 286 ? -28.496 -15.772 9.534 1.00 95.50 286 GLN A C 1
ATOM 2274 O O . GLN A 1 286 ? -29.295 -16.394 8.844 1.00 95.50 286 GLN A O 1
ATOM 2279 N N . THR A 1 287 ? -27.175 -15.876 9.330 1.00 96.81 287 THR A N 1
ATOM 2280 C CA . THR A 1 287 ? -26.608 -16.764 8.299 1.00 96.81 287 THR A CA 1
ATOM 2281 C C . THR A 1 287 ? -27.071 -18.215 8.430 1.00 96.81 287 THR A C 1
ATOM 2283 O O . THR A 1 287 ? -27.259 -18.885 7.416 1.00 96.81 287 THR A O 1
ATOM 2286 N N . LEU A 1 288 ? -27.261 -18.718 9.653 1.00 95.44 288 LEU A N 1
ATOM 2287 C CA . LEU A 1 288 ? -27.725 -20.092 9.877 1.00 95.44 288 LEU A CA 1
ATOM 2288 C C . LEU A 1 288 ? -29.221 -20.269 9.580 1.00 95.44 288 LEU A C 1
ATOM 2290 O O . LEU A 1 288 ? -29.666 -21.396 9.379 1.00 95.44 288 LEU A O 1
ATOM 2294 N N . GLU A 1 289 ? -29.982 -19.175 9.559 1.00 95.44 289 GLU A N 1
ATOM 2295 C CA . GLU A 1 289 ? -31.425 -19.165 9.317 1.00 95.44 289 GLU A CA 1
ATOM 2296 C C . GLU A 1 289 ? -31.749 -18.952 7.833 1.00 95.44 289 GLU A C 1
ATOM 2298 O O . GLU A 1 289 ? -32.567 -19.681 7.274 1.00 95.44 289 GLU A O 1
ATOM 2303 N N . ASP A 1 290 ? -31.097 -17.978 7.188 1.00 96.19 290 ASP A N 1
ATOM 2304 C CA . ASP A 1 290 ? -31.446 -17.521 5.836 1.00 96.19 290 ASP A CA 1
ATOM 2305 C C . ASP A 1 290 ? -30.351 -17.738 4.777 1.00 96.19 290 ASP A C 1
ATOM 2307 O O . ASP A 1 290 ? -30.564 -17.453 3.598 1.00 96.19 290 ASP A O 1
ATOM 2311 N N . GLY A 1 291 ? -29.181 -18.257 5.165 1.00 95.69 291 GLY A N 1
ATOM 2312 C CA . GLY A 1 291 ? -28.080 -18.526 4.238 1.00 95.69 291 GLY A CA 1
ATOM 2313 C C . GLY A 1 291 ? -27.431 -17.272 3.640 1.00 95.69 291 GLY A C 1
ATOM 2314 O O . GLY A 1 291 ? -26.746 -17.370 2.617 1.00 95.69 291 GLY A O 1
ATOM 2315 N N . THR A 1 292 ? -27.623 -16.098 4.247 1.00 98.00 292 THR A N 1
ATOM 2316 C CA . THR A 1 292 ? -26.975 -14.843 3.839 1.00 98.00 292 THR A CA 1
ATOM 2317 C C . THR A 1 292 ? -25.846 -14.452 4.793 1.00 98.00 292 THR A C 1
ATOM 2319 O O . THR A 1 292 ? -25.857 -14.774 5.980 1.00 98.00 292 THR A O 1
ATOM 2322 N N . VAL A 1 293 ? -24.829 -13.761 4.285 1.00 98.31 293 VAL A N 1
ATOM 2323 C CA . VAL A 1 293 ? -23.697 -13.255 5.075 1.00 98.31 293 VAL A CA 1
ATOM 2324 C C . VAL A 1 293 ? -23.567 -11.755 4.935 1.00 98.31 293 VAL A C 1
ATOM 2326 O O . VAL A 1 293 ? -23.962 -11.180 3.923 1.00 98.31 293 VAL A O 1
ATOM 2329 N N . THR A 1 294 ? -22.971 -11.122 5.938 1.00 98.31 294 THR A N 1
ATOM 2330 C CA . THR A 1 294 ? -22.670 -9.693 5.886 1.00 98.31 294 THR A CA 1
ATOM 2331 C C . THR A 1 294 ? -21.316 -9.485 5.219 1.00 98.31 294 THR A C 1
ATOM 2333 O O . THR A 1 294 ? -20.299 -9.953 5.732 1.00 98.31 294 THR A O 1
ATOM 2336 N N . VAL A 1 295 ? -21.286 -8.774 4.094 1.00 98.44 295 VAL A N 1
ATOM 2337 C CA . VAL A 1 295 ? -20.062 -8.350 3.411 1.00 98.44 295 VAL A CA 1
ATOM 2338 C C . VAL A 1 295 ? -19.812 -6.883 3.735 1.00 98.44 295 VAL A C 1
ATOM 2340 O O . VAL A 1 295 ? -20.654 -6.029 3.470 1.00 98.44 295 VAL A O 1
ATOM 2343 N N . ARG A 1 296 ? -18.653 -6.594 4.326 1.00 98.38 296 ARG A N 1
ATOM 2344 C CA . ARG A 1 296 ? -18.165 -5.243 4.600 1.00 98.38 296 ARG A CA 1
ATOM 2345 C C . ARG A 1 296 ? -17.081 -4.870 3.598 1.00 98.38 296 ARG A C 1
ATOM 2347 O O . ARG A 1 296 ? -16.077 -5.579 3.502 1.00 98.38 296 ARG A O 1
ATOM 2354 N N . GLU A 1 297 ? -17.254 -3.739 2.930 1.00 98.19 297 GLU A N 1
ATOM 2355 C CA . GLU A 1 297 ? -16.250 -3.145 2.045 1.00 98.19 297 GLU A CA 1
ATOM 2356 C C . GLU A 1 297 ? -15.344 -2.177 2.832 1.00 98.19 297 GLU A C 1
ATOM 2358 O O . GLU A 1 297 ? -15.803 -1.457 3.724 1.00 98.19 297 GLU A O 1
ATOM 2363 N N . ARG A 1 298 ? -14.035 -2.219 2.564 1.00 98.12 298 ARG A N 1
ATOM 2364 C CA . ARG A 1 298 ? -13.000 -1.504 3.327 1.00 98.12 298 ARG A CA 1
ATOM 2365 C C . ARG A 1 298 ? -13.147 0.014 3.242 1.00 98.12 298 ARG A C 1
ATOM 2367 O O . ARG A 1 298 ? -13.127 0.677 4.280 1.00 98.12 298 ARG A O 1
ATOM 2374 N N . ASP A 1 299 ? -13.255 0.564 2.039 1.00 96.12 299 ASP A N 1
ATOM 2375 C CA . ASP A 1 299 ? -13.102 1.994 1.783 1.00 96.12 299 ASP A CA 1
ATOM 2376 C C . ASP A 1 299 ? -14.321 2.795 2.244 1.00 96.12 299 ASP A C 1
ATOM 2378 O O . ASP A 1 299 ? -14.165 3.764 2.982 1.00 96.12 299 ASP A O 1
ATOM 2382 N N . SER A 1 300 ? -15.520 2.357 1.866 1.00 96.12 300 SER A N 1
ATOM 2383 C CA . SER A 1 300 ? -16.814 2.958 2.210 1.00 96.12 300 SER A CA 1
ATOM 2384 C C . SER A 1 300 ? -17.337 2.551 3.586 1.00 96.12 300 SER A C 1
ATOM 2386 O O . SER A 1 300 ? -18.271 3.171 4.093 1.00 96.12 300 SER A O 1
ATOM 2388 N N . MET A 1 301 ? -16.784 1.484 4.176 1.00 95.69 301 MET A N 1
ATOM 2389 C CA . MET A 1 301 ? -17.273 0.851 5.408 1.00 95.69 301 MET A CA 1
ATOM 2390 C C . MET A 1 301 ? -18.710 0.312 5.326 1.00 95.69 301 MET A C 1
ATOM 2392 O O . MET A 1 301 ? -19.261 -0.104 6.353 1.00 95.69 301 MET A O 1
ATOM 2396 N N . GLN A 1 302 ? -19.319 0.301 4.137 1.00 97.06 302 GLN A N 1
ATOM 2397 C CA . GLN A 1 302 ? -20.683 -0.174 3.943 1.00 97.06 302 GLN A CA 1
ATOM 2398 C C . GLN A 1 302 ? -20.770 -1.679 4.182 1.00 97.06 302 GLN A C 1
ATOM 2400 O O . GLN A 1 302 ? -19.839 -2.436 3.898 1.00 97.06 302 GLN A O 1
ATOM 2405 N N . GLN A 1 303 ? -21.908 -2.091 4.737 1.00 97.50 303 GLN A N 1
ATOM 2406 C CA . GLN A 1 303 ? -22.230 -3.480 5.029 1.00 97.50 303 GLN A CA 1
ATOM 2407 C C . GLN A 1 303 ? -23.496 -3.863 4.276 1.00 97.50 303 GLN A C 1
ATOM 2409 O O . GLN A 1 303 ? -24.514 -3.180 4.381 1.00 97.50 303 GLN A O 1
ATOM 2414 N N . GLU A 1 304 ? -23.435 -4.971 3.554 1.00 97.25 304 GLU A N 1
ATOM 2415 C CA . GLU A 1 304 ? -24.552 -5.507 2.783 1.00 97.25 304 GLU A CA 1
ATOM 2416 C C . GLU A 1 304 ? -24.732 -7.004 3.043 1.00 97.25 304 GLU A C 1
ATOM 2418 O O . GLU A 1 304 ? -23.782 -7.714 3.378 1.00 97.25 304 GLU A O 1
ATOM 2423 N N . ARG A 1 305 ? -25.973 -7.488 2.920 1.00 97.69 305 ARG A N 1
ATOM 2424 C CA . ARG A 1 305 ? -26.303 -8.910 3.059 1.00 97.69 305 ARG A CA 1
ATOM 2425 C C . ARG A 1 305 ? -26.284 -9.566 1.688 1.00 97.69 305 ARG A C 1
ATOM 2427 O O . ARG A 1 305 ? -27.039 -9.163 0.809 1.00 97.69 305 ARG A O 1
ATOM 2434 N N . VAL A 1 306 ? -25.456 -10.594 1.535 1.00 98.00 306 VAL A N 1
ATOM 2435 C CA . VAL A 1 306 ? -25.272 -11.320 0.273 1.00 98.00 306 VAL A CA 1
ATOM 2436 C C . VAL A 1 306 ? -25.582 -12.801 0.491 1.00 98.00 306 VAL A C 1
ATOM 2438 O O . VAL A 1 306 ? -25.066 -13.389 1.450 1.00 98.00 306 VAL A O 1
ATOM 2441 N N . PRO A 1 307 ? -26.393 -13.443 -0.370 1.00 98.19 307 PRO A N 1
ATOM 2442 C CA . PRO A 1 307 ? -26.580 -14.889 -0.337 1.00 98.19 307 PRO A CA 1
ATOM 2443 C C . PRO A 1 307 ? -25.252 -15.630 -0.516 1.00 98.19 307 PRO A C 1
ATOM 2445 O O . PRO A 1 307 ? -24.477 -15.330 -1.426 1.00 98.19 307 PRO A O 1
ATOM 2448 N N . VAL A 1 308 ? -24.993 -16.655 0.303 1.00 96.94 308 VAL A N 1
ATOM 2449 C CA . VAL A 1 308 ? -23.745 -17.441 0.211 1.00 96.94 308 VAL A CA 1
ATOM 2450 C C . VAL A 1 308 ? -23.561 -18.064 -1.180 1.00 96.94 308 VAL A C 1
ATOM 2452 O O . VAL A 1 308 ? -22.431 -18.173 -1.655 1.00 96.94 308 VAL A O 1
ATOM 2455 N N . ALA A 1 309 ? -24.660 -18.411 -1.858 1.00 96.12 309 ALA A N 1
ATOM 2456 C CA . ALA A 1 309 ? -24.651 -18.956 -3.216 1.00 96.12 309 ALA A CA 1
ATOM 2457 C C . ALA A 1 309 ? -24.085 -17.984 -4.273 1.00 96.12 309 ALA A C 1
ATOM 2459 O O . ALA A 1 309 ? -23.489 -18.427 -5.251 1.00 96.12 309 ALA A O 1
ATOM 2460 N N . GLU A 1 310 ? -24.232 -16.673 -4.067 1.00 96.25 310 GLU A N 1
ATOM 2461 C CA . GLU A 1 310 ? -23.809 -15.621 -5.008 1.00 96.25 310 GLU A CA 1
ATOM 2462 C C . GLU A 1 310 ? -22.474 -14.974 -4.609 1.00 96.25 310 GLU A C 1
ATOM 2464 O O . GLU A 1 310 ? -21.860 -14.243 -5.391 1.00 96.25 310 GLU A O 1
ATOM 2469 N N . LEU A 1 311 ? -21.991 -15.267 -3.399 1.00 95.75 311 LEU A N 1
ATOM 2470 C CA . LEU A 1 311 ? -20.840 -14.608 -2.787 1.00 95.75 311 LEU A CA 1
ATOM 2471 C C . LEU A 1 311 ? -19.564 -14.712 -3.636 1.00 95.75 311 LEU A C 1
ATOM 2473 O O . LEU A 1 311 ? -18.781 -13.766 -3.705 1.00 95.75 311 LEU A O 1
ATOM 2477 N N . GLN A 1 312 ? -19.341 -15.852 -4.294 1.00 94.62 312 GLN A N 1
ATOM 2478 C CA . GLN A 1 312 ? -18.144 -16.053 -5.111 1.00 94.62 312 GLN A CA 1
ATOM 2479 C C . GLN A 1 312 ? -18.127 -15.145 -6.345 1.00 94.62 312 GLN A C 1
ATOM 2481 O O . GLN A 1 312 ? -17.100 -14.525 -6.614 1.00 94.62 312 GLN A O 1
ATOM 2486 N N . SER A 1 313 ? -19.235 -15.066 -7.086 1.00 94.06 313 SER A N 1
ATOM 2487 C CA . SER A 1 313 ? -19.363 -14.173 -8.243 1.00 94.06 313 SER A CA 1
ATOM 2488 C C . SER A 1 313 ? -19.320 -12.711 -7.818 1.00 94.06 313 SER A C 1
ATOM 2490 O O . SER A 1 313 ? -18.567 -11.939 -8.405 1.00 94.06 313 SER A O 1
ATOM 2492 N N . TYR A 1 314 ? -20.046 -12.372 -6.748 1.00 95.44 314 TYR A N 1
ATOM 2493 C CA . TYR A 1 314 ? -20.098 -11.025 -6.191 1.00 95.44 314 TYR A CA 1
ATOM 2494 C C . TYR A 1 314 ? -18.697 -10.487 -5.853 1.00 95.44 314 TYR A C 1
ATOM 2496 O O . TYR A 1 314 ? -18.331 -9.379 -6.241 1.00 95.44 314 TYR A O 1
ATOM 2504 N N . LEU A 1 315 ? -17.881 -11.286 -5.154 1.00 95.94 315 LEU A N 1
ATOM 2505 C CA . LEU A 1 315 ? -16.530 -10.875 -4.767 1.00 95.94 315 LEU A CA 1
ATOM 2506 C C . LEU A 1 315 ? -15.557 -10.904 -5.950 1.00 95.94 315 LEU A C 1
ATOM 2508 O O . LEU A 1 315 ? -14.699 -10.031 -6.037 1.00 95.94 315 LEU A O 1
ATOM 2512 N N . ALA A 1 316 ? -15.683 -11.867 -6.869 1.00 93.00 316 ALA A N 1
ATOM 2513 C CA . ALA A 1 316 ? -14.780 -11.996 -8.013 1.00 93.00 316 ALA A CA 1
ATOM 2514 C C . ALA A 1 316 ? -14.808 -10.774 -8.944 1.00 93.00 316 ALA A C 1
ATOM 2516 O O . ALA A 1 316 ? -13.760 -10.402 -9.463 1.00 93.00 316 ALA A O 1
ATOM 2517 N N . GLU A 1 317 ? -15.970 -10.147 -9.135 1.00 92.31 317 GLU A N 1
ATOM 2518 C CA . GLU A 1 317 ? -16.102 -8.921 -9.934 1.00 92.31 317 GLU A CA 1
ATOM 2519 C C . GLU A 1 317 ? -15.391 -7.727 -9.282 1.00 92.31 317 GLU A C 1
ATOM 2521 O O . GLU A 1 317 ? -14.786 -6.905 -9.963 1.00 92.31 317 GLU A O 1
ATOM 2526 N N . LYS A 1 318 ? -15.414 -7.655 -7.948 1.00 92.69 318 LYS A N 1
ATOM 2527 C CA . LYS A 1 318 ? -14.917 -6.503 -7.182 1.00 92.69 318 LYS A CA 1
ATOM 2528 C C . LYS A 1 318 ? -13.433 -6.564 -6.834 1.00 92.69 318 LYS A C 1
ATOM 2530 O O . LYS A 1 318 ? -12.847 -5.551 -6.460 1.00 92.69 318 LYS A O 1
ATOM 2535 N N . VAL A 1 319 ? -12.832 -7.750 -6.899 1.00 91.50 319 VAL A N 1
ATOM 2536 C CA . VAL A 1 319 ? -11.410 -7.972 -6.572 1.00 91.50 319 VAL A CA 1
ATOM 2537 C C . VAL A 1 319 ? -10.508 -8.111 -7.800 1.00 91.50 319 VAL A C 1
ATOM 2539 O O . VAL A 1 319 ? -9.301 -8.305 -7.621 1.00 91.50 319 VAL A O 1
ATOM 2542 N N . ALA A 1 320 ? -11.093 -8.058 -9.001 1.00 78.94 320 ALA A N 1
ATOM 2543 C CA . ALA A 1 320 ? -10.400 -8.161 -10.282 1.00 78.94 320 ALA A CA 1
ATOM 2544 C C . ALA A 1 320 ? -9.490 -6.957 -10.581 1.00 78.94 320 ALA A C 1
ATOM 2546 O O . ALA A 1 320 ? -9.727 -5.846 -10.049 1.00 78.94 320 ALA A O 1
#